Protein AF-D6PJ59-F1 (afdb_monomer)

Radius of gyration: 23.09 Å; Cα contacts (8 Å, |Δi|>4): 391; chains: 1; bounding box: 50×52×61 Å

Secondary structure (DSSP, 8-state):
---EEEEEEEEE-TTT--EEEEEEEEES--SGGGSHHHHHHHHHH--SEEEEEES--HHHHHHHHHHTT-TTSEEEEEETTT-HHHHHHTSHHHHHHHHHHHH-TTHHHH-THHHH-HHHHHHHHHHHHHHHHHHTTTTTTPPPPEE--S-S----TTHHHHTTSS----TTGGGSGGGS-HHHHH---SSHHHHHHHHHHHHS----HHHHHHHHHHHHHHHH-HHHHHHHHHHHHH---HHHHHHHHHTT---HHHHHHHHHHHHHHHHHHHHHTTSHHHHHHHHTT-SS-HHHHHHHHHHHHHHHB-HHHHTT---SS--SS--BPP-

Mean predicted aligned error: 9.11 Å

Organism: NCBI:txid743634

Solvent-accessible surface area (backbone atoms only — not comparable to full-atom values): 18713 Å² total; per-residue (Å²): 132,82,61,67,40,74,52,38,41,52,48,74,43,67,55,76,25,46,29,39,31,36,65,53,76,41,71,59,56,101,46,58,81,68,29,30,70,54,21,44,51,41,68,69,66,56,64,72,64,46,81,47,74,38,84,67,55,70,74,56,50,52,50,50,42,60,48,24,61,53,76,97,45,51,72,46,82,39,55,48,84,81,31,70,66,54,58,42,26,70,33,65,72,49,36,49,53,50,51,29,73,74,64,37,82,62,41,72,78,74,39,63,60,54,73,73,33,53,56,12,40,27,39,36,42,46,50,52,54,55,46,40,76,76,39,55,50,64,60,55,80,46,48,83,57,49,68,66,66,94,75,53,71,87,73,56,72,48,48,52,53,76,68,26,40,44,67,77,77,40,83,66,38,66,71,44,56,53,70,34,15,50,48,53,54,68,63,74,53,68,26,68,58,48,40,52,52,53,51,53,48,71,75,48,53,76,76,55,61,72,60,50,55,52,53,50,53,53,48,54,56,44,66,77,37,51,67,59,53,57,55,50,45,65,38,38,56,68,32,59,52,58,58,53,51,54,37,23,54,72,44,73,66,57,36,44,29,54,54,38,46,48,50,52,22,43,52,39,49,48,55,44,45,66,59,48,54,73,41,66,70,59,33,49,65,62,56,78,75,50,100,61,59,68,66,59,58,44,49,53,56,46,53,52,46,64,64,50,36,41,54,82,67,17,63,82,34,85,48,86,84,66,70,97,61,87,43,55,50,85,128

Sequence (331 aa):
MRETLVCGVSMVNILTGTSYLFEYCTPYAIIPSAFDELERMILTHSPSEIIFVSPFVQDDLNKISQYSGFGGRKIHYISSEDNEKVHKCSQQKYSTQIIESFYGTESGDVCQEFNMYPTATQSFCFLLDYVQEQNANIIRNVKIPTFHVHEGTLLANHTLRQLNIVDDHTNDGTRCGQLSSLSSFLNKCCTVMGKRRFFQQLVHPTTNKTWLEREYELTDVLLENEEYVQESRCFLEKIKDIERLSRQIVSRKIYPSSIYQLYQSLLETQELWKYLSKNETIRAYVEDNETYKLSEACQEVMSYIDKEIVLEKCRSQNSMTQFEDNIFNAM

Nearest PDB structures (foldseek):
  2wtu-assembly1_B  TM=7.875E-01  e=4.535E-08  Escherichia coli
  1fw6-assembly1_B  TM=7.662E-01  e=1.162E-05  Thermus aquaticus
  1nne-assembly1_A  TM=7.620E-01  e=1.966E-05  Thermus aquaticus
  1nne-assembly1_B  TM=7.713E-01  e=2.270E-05  Thermus aquaticus
  1ewr-assembly1_B  TM=6.208E-01  e=4.841E-04  Thermus aquaticus

pLDDT: mean 83.38, std 10.3, range [46.44, 94.62]

InterPro domains:
  IPR007696 DNA mismatch repair protein MutS, core [PF05192] (158-319)
  IPR036187 DNA mismatch repair protein MutS, core domain superfamily [SSF48334] (158-311)
  IPR036678 MutS, connector domain superfamily [SSF53150] (7-166)
  IPR045076 DNA mismatch repair MutS [PTHR11361] (95-307)

Structure (mmCIF, N/CA/C/O backbone):
data_AF-D6PJ59-F1
#
_entry.id   AF-D6PJ59-F1
#
loop_
_atom_site.group_PDB
_atom_site.id
_atom_site.type_symbol
_atom_site.label_atom_id
_atom_site.label_alt_id
_atom_site.label_comp_id
_atom_site.label_asym_id
_atom_site.label_entity_id
_atom_site.label_seq_id
_atom_site.pdbx_PDB_ins_code
_atom_site.Cartn_x
_atom_site.Cartn_y
_atom_site.Cartn_z
_atom_site.occupancy
_atom_site.B_iso_or_equiv
_atom_site.auth_seq_id
_atom_site.auth_comp_id
_atom_site.auth_asym_id
_atom_site.auth_atom_id
_atom_site.pdbx_PDB_model_num
ATOM 1 N N . MET A 1 1 ? 30.177 -10.689 -26.878 1.00 50.97 1 MET A N 1
ATOM 2 C CA . MET A 1 1 ? 29.348 -10.433 -25.681 1.00 50.97 1 MET A CA 1
ATOM 3 C C . MET A 1 1 ? 27.908 -10.620 -26.095 1.00 50.97 1 MET A C 1
ATOM 5 O O . MET A 1 1 ? 27.561 -10.133 -27.160 1.00 50.97 1 MET A O 1
ATOM 9 N N . ARG A 1 2 ? 27.112 -11.389 -25.346 1.00 63.16 2 ARG A N 1
ATOM 10 C CA . ARG A 1 2 ? 25.661 -11.398 -25.569 1.00 63.16 2 ARG A CA 1
ATOM 11 C C . ARG A 1 2 ? 25.132 -10.065 -25.056 1.00 63.16 2 ARG A C 1
ATOM 13 O O . ARG A 1 2 ? 25.523 -9.665 -23.963 1.00 63.16 2 ARG A O 1
ATOM 20 N N . GLU A 1 3 ? 24.326 -9.385 -25.855 1.00 84.69 3 GLU A N 1
ATOM 21 C CA . GLU A 1 3 ? 23.623 -8.185 -25.409 1.00 84.69 3 GLU A CA 1
ATOM 22 C C . GLU A 1 3 ? 22.725 -8.547 -24.218 1.00 84.69 3 GLU A C 1
ATOM 24 O O . GLU A 1 3 ? 22.192 -9.659 -24.136 1.00 84.69 3 GLU A O 1
ATOM 29 N N . THR A 1 4 ? 22.611 -7.633 -23.261 1.00 88.88 4 THR A N 1
ATOM 30 C CA . THR A 1 4 ? 21.859 -7.814 -22.014 1.00 88.88 4 THR A CA 1
ATOM 31 C C . THR A 1 4 ? 20.759 -6.772 -21.935 1.00 88.88 4 THR A C 1
ATOM 33 O O . THR A 1 4 ? 21.007 -5.596 -22.196 1.00 88.88 4 THR A O 1
ATOM 36 N N . LEU A 1 5 ? 19.563 -7.200 -21.546 1.00 89.75 5 LEU A N 1
ATOM 37 C CA . LEU A 1 5 ? 18.457 -6.328 -21.189 1.00 89.75 5 LEU A CA 1
ATOM 38 C C . LEU A 1 5 ? 18.509 -6.069 -19.681 1.00 89.75 5 LEU A C 1
ATOM 40 O O . LEU A 1 5 ? 18.476 -7.012 -18.893 1.00 89.75 5 LEU A O 1
ATOM 44 N N . VAL A 1 6 ? 18.565 -4.799 -19.288 1.00 91.31 6 VAL A N 1
ATOM 45 C CA . VAL A 1 6 ? 18.425 -4.378 -17.889 1.00 91.31 6 VAL A CA 1
ATOM 46 C C . VAL A 1 6 ? 17.112 -3.625 -17.757 1.00 91.31 6 VAL A C 1
ATOM 48 O O . VAL A 1 6 ? 16.845 -2.703 -18.528 1.00 91.31 6 VAL A O 1
ATOM 51 N N . CYS A 1 7 ? 16.281 -4.025 -16.801 1.00 91.19 7 CYS A N 1
ATOM 52 C CA . CYS A 1 7 ? 15.005 -3.381 -16.531 1.00 91.19 7 CYS A CA 1
ATOM 53 C C . CYS A 1 7 ? 14.980 -2.900 -15.079 1.00 91.19 7 CYS A C 1
ATOM 55 O O . CYS A 1 7 ? 15.031 -3.700 -14.145 1.00 91.19 7 CYS A O 1
ATOM 57 N N . GLY A 1 8 ? 14.913 -1.578 -14.913 1.00 92.38 8 GLY A N 1
ATOM 58 C CA . GLY A 1 8 ? 14.726 -0.917 -13.629 1.00 92.38 8 GLY A CA 1
ATOM 59 C C . GLY A 1 8 ? 13.278 -0.479 -13.460 1.00 92.38 8 GLY A C 1
ATOM 60 O O . GLY A 1 8 ? 12.721 0.203 -14.322 1.00 92.38 8 GLY A O 1
ATOM 61 N N . VAL A 1 9 ? 12.675 -0.861 -12.343 1.00 92.56 9 VAL A N 1
ATOM 62 C CA . VAL A 1 9 ? 11.280 -0.581 -12.013 1.00 92.56 9 VAL A CA 1
ATOM 63 C C . VAL A 1 9 ? 11.231 0.185 -10.703 1.00 92.56 9 VAL A C 1
ATOM 65 O O . VAL A 1 9 ? 11.875 -0.182 -9.719 1.00 92.56 9 VAL A O 1
ATOM 68 N N . SER A 1 10 ? 10.422 1.238 -10.684 1.00 93.12 10 SER A N 1
ATOM 69 C CA . SER A 1 10 ? 10.101 1.981 -9.477 1.00 93.12 10 SER A CA 1
ATOM 70 C C . SER A 1 10 ? 8.592 2.153 -9.344 1.00 93.12 10 SER A C 1
ATOM 72 O O . SER A 1 10 ? 7.871 2.297 -10.333 1.00 93.12 10 SER A O 1
ATOM 74 N N . MET A 1 11 ? 8.095 2.095 -8.111 1.00 91.00 11 MET A N 1
ATOM 75 C CA . MET A 1 11 ? 6.674 2.242 -7.810 1.00 91.00 11 MET A CA 1
ATOM 76 C C . MET A 1 11 ? 6.493 3.147 -6.603 1.00 91.00 11 MET A C 1
ATOM 78 O O . MET A 1 11 ? 7.223 3.034 -5.622 1.00 91.00 11 MET A O 1
ATOM 82 N N . VAL A 1 12 ? 5.489 4.020 -6.652 1.00 89.88 12 VAL A N 1
ATOM 83 C CA . VAL A 1 12 ? 5.111 4.885 -5.531 1.00 89.88 12 VAL A CA 1
ATOM 84 C C . VAL A 1 12 ? 3.628 4.708 -5.263 1.00 89.88 12 VAL A C 1
ATOM 86 O O . VAL A 1 12 ? 2.786 4.974 -6.120 1.00 89.88 12 VAL A O 1
ATOM 89 N N . ASN A 1 13 ? 3.297 4.289 -4.047 1.00 86.44 13 ASN A N 1
ATOM 90 C CA . ASN A 1 13 ? 1.931 4.311 -3.570 1.00 86.44 13 ASN A CA 1
ATOM 91 C C . ASN A 1 13 ? 1.641 5.681 -2.952 1.00 86.44 13 ASN A C 1
ATOM 93 O O . ASN A 1 13 ? 2.070 6.011 -1.848 1.00 86.44 13 ASN A O 1
ATOM 97 N N . ILE A 1 14 ? 0.871 6.482 -3.682 1.00 82.19 14 ILE A N 1
ATOM 98 C CA . ILE A 1 14 ? 0.515 7.850 -3.296 1.00 82.19 14 ILE A CA 1
ATOM 99 C C . ILE A 1 14 ? -0.308 7.895 -2.000 1.00 82.19 14 ILE A C 1
ATOM 101 O O . ILE A 1 14 ? -0.237 8.890 -1.279 1.00 82.19 14 ILE A O 1
ATOM 105 N N . LEU A 1 15 ? -1.085 6.849 -1.694 1.00 75.00 15 LEU A N 1
ATOM 106 C CA . LEU A 1 15 ? -1.941 6.803 -0.504 1.00 75.00 15 LEU A CA 1
ATOM 107 C C . LEU A 1 15 ? -1.131 6.553 0.766 1.00 75.00 15 LEU A C 1
ATOM 109 O O . LEU A 1 15 ? -1.394 7.179 1.784 1.00 75.00 15 LEU A O 1
ATOM 113 N N . THR A 1 16 ? -0.152 5.659 0.699 1.00 76.00 16 THR A N 1
ATOM 114 C CA . THR A 1 16 ? 0.650 5.222 1.854 1.00 76.00 16 THR A CA 1
ATOM 115 C C . THR A 1 16 ? 1.964 5.994 1.977 1.00 76.00 16 THR A C 1
ATOM 117 O O . THR A 1 16 ? 2.601 6.009 3.030 1.00 76.00 16 THR A O 1
ATOM 120 N N . GLY A 1 17 ? 2.395 6.633 0.885 1.00 78.19 17 GLY A N 1
ATOM 121 C CA . GLY A 1 17 ? 3.724 7.220 0.746 1.00 78.19 17 GLY A CA 1
ATOM 122 C C . GLY A 1 17 ? 4.841 6.177 0.652 1.00 78.19 17 GLY A C 1
ATOM 123 O O . GLY A 1 17 ? 6.006 6.553 0.729 1.00 78.19 17 GLY A O 1
ATOM 124 N N . THR A 1 18 ? 4.522 4.885 0.523 1.00 84.19 18 THR A N 1
ATOM 125 C CA . THR A 1 18 ? 5.527 3.825 0.364 1.00 84.19 18 THR A CA 1
ATOM 126 C C . THR A 1 18 ? 6.009 3.766 -1.077 1.00 84.19 18 THR A C 1
ATOM 128 O O . THR A 1 18 ? 5.230 3.962 -2.013 1.00 84.19 18 THR A O 1
ATOM 131 N N . SER A 1 19 ? 7.282 3.451 -1.257 1.00 88.75 19 SER A N 1
ATOM 132 C CA . SER A 1 19 ? 7.906 3.294 -2.564 1.00 88.75 19 SER A CA 1
ATOM 133 C C . SER A 1 19 ? 8.715 2.003 -2.619 1.00 88.75 19 SER A C 1
ATOM 135 O O . SER A 1 19 ? 9.175 1.498 -1.595 1.00 88.75 19 SER A O 1
ATOM 137 N N . TYR A 1 20 ? 8.845 1.459 -3.823 1.00 87.75 20 TYR A N 1
ATOM 138 C CA . TYR A 1 20 ? 9.512 0.189 -4.082 1.00 87.75 20 TYR A CA 1
ATOM 139 C C . TYR A 1 20 ? 10.428 0.334 -5.287 1.00 87.75 20 TYR A C 1
ATOM 141 O O . TYR A 1 20 ? 10.015 0.917 -6.295 1.00 87.75 20 TYR A O 1
ATOM 149 N N . LEU A 1 21 ? 11.646 -0.195 -5.180 1.00 89.06 21 LEU A N 1
ATOM 150 C CA . LEU A 1 21 ? 12.603 -0.282 -6.281 1.00 89.06 21 LEU A CA 1
ATOM 151 C C . LEU A 1 21 ? 12.978 -1.734 -6.538 1.00 89.06 21 LEU A C 1
ATOM 153 O O . LEU A 1 21 ? 13.107 -2.538 -5.613 1.00 89.06 21 LEU A O 1
ATOM 157 N N . PHE A 1 22 ? 13.168 -2.049 -7.812 1.00 87.06 22 PHE A N 1
ATOM 158 C CA . PHE A 1 22 ? 13.581 -3.364 -8.262 1.00 87.06 22 PHE A CA 1
ATOM 159 C C . PHE A 1 22 ? 14.347 -3.258 -9.581 1.00 87.06 22 PHE A C 1
ATOM 161 O O . PHE A 1 22 ? 13.966 -2.489 -10.462 1.00 87.06 22 PHE A O 1
ATOM 168 N N . GLU A 1 23 ? 15.406 -4.048 -9.730 1.00 89.25 23 GLU A N 1
ATOM 169 C CA . GLU A 1 23 ? 16.186 -4.142 -10.960 1.00 89.25 23 GLU A CA 1
ATOM 170 C C . GLU A 1 23 ? 16.485 -5.603 -11.265 1.00 89.25 23 GLU A C 1
ATOM 172 O O . GLU A 1 23 ? 16.856 -6.369 -10.376 1.00 89.25 23 GLU A O 1
ATOM 177 N N . TYR A 1 24 ? 16.352 -5.980 -12.532 1.00 88.31 24 TYR A N 1
ATOM 178 C CA . TYR A 1 24 ? 16.732 -7.306 -12.993 1.00 88.31 24 TYR A CA 1
ATOM 179 C C . TYR A 1 24 ? 17.409 -7.242 -14.359 1.00 88.31 24 TYR A C 1
ATOM 181 O O . TYR A 1 24 ? 17.198 -6.321 -15.154 1.00 88.31 24 TYR A O 1
ATOM 189 N N . CYS A 1 25 ? 18.245 -8.246 -14.617 1.00 87.31 25 CYS A N 1
ATOM 190 C CA . CYS A 1 25 ? 19.031 -8.369 -15.835 1.00 87.31 25 CYS A CA 1
ATOM 191 C C . CYS A 1 25 ? 18.768 -9.724 -16.490 1.00 87.31 25 CYS A C 1
ATOM 193 O O . CYS A 1 25 ? 18.818 -10.766 -15.834 1.00 87.31 25 CYS A O 1
ATOM 195 N N . THR A 1 26 ? 18.507 -9.713 -17.793 1.00 87.00 26 THR A N 1
ATOM 196 C CA . THR A 1 26 ? 18.284 -10.912 -18.605 1.00 87.00 26 THR A CA 1
ATOM 197 C C . THR A 1 26 ? 19.072 -10.826 -19.915 1.00 87.00 26 THR A C 1
ATOM 199 O O . THR A 1 26 ? 19.462 -9.738 -20.350 1.00 87.00 26 THR A O 1
ATOM 202 N N . PRO A 1 27 ? 19.367 -11.957 -20.581 1.00 88.00 27 PRO A N 1
ATOM 203 C CA . PRO A 1 27 ? 19.880 -11.921 -21.946 1.00 88.00 27 PRO A CA 1
ATOM 204 C C . PRO A 1 27 ? 18.911 -11.158 -22.852 1.00 88.00 27 PRO A C 1
ATOM 206 O O . PRO A 1 27 ? 17.703 -11.361 -22.760 1.00 88.00 27 PRO A O 1
ATOM 209 N N . TYR A 1 28 ? 19.433 -10.310 -23.738 1.00 88.44 28 TYR A N 1
ATOM 210 C CA . TYR A 1 28 ? 18.601 -9.519 -24.636 1.00 88.44 28 TYR A CA 1
ATOM 211 C C . TYR A 1 28 ? 17.789 -10.426 -25.568 1.00 88.44 28 TYR A C 1
ATOM 213 O O . TYR A 1 28 ? 18.320 -11.039 -26.497 1.00 88.44 28 TYR A O 1
ATOM 221 N N . ALA A 1 29 ? 16.493 -10.532 -25.281 1.00 88.19 29 ALA A N 1
ATOM 222 C CA . ALA A 1 29 ? 15.512 -11.228 -26.094 1.00 88.19 29 ALA A CA 1
ATOM 223 C C . ALA A 1 29 ? 14.113 -10.705 -25.751 1.00 88.19 29 ALA A C 1
ATOM 225 O O . ALA A 1 29 ? 13.707 -10.709 -24.591 1.00 88.19 29 ALA A O 1
ATOM 226 N N . ILE A 1 30 ? 13.347 -10.298 -26.765 1.00 87.44 30 ILE A N 1
ATOM 227 C CA . ILE A 1 30 ? 11.958 -9.850 -26.585 1.00 87.44 30 ILE A CA 1
ATOM 228 C C . ILE A 1 30 ? 11.040 -11.073 -26.627 1.00 87.44 30 ILE A C 1
ATOM 230 O O . ILE A 1 30 ? 10.327 -11.334 -27.597 1.00 87.44 30 ILE A O 1
ATOM 234 N N . ILE A 1 31 ? 11.125 -11.866 -25.566 1.00 88.25 31 ILE A N 1
ATOM 235 C CA . ILE A 1 31 ? 10.337 -13.078 -25.341 1.00 88.25 31 ILE A CA 1
ATOM 236 C C . ILE A 1 31 ? 9.590 -12.953 -24.011 1.00 88.25 31 ILE A C 1
ATOM 238 O O . ILE A 1 31 ? 10.076 -12.241 -23.132 1.00 88.25 31 ILE A O 1
ATOM 242 N N . PRO A 1 32 ? 8.453 -13.650 -23.828 1.00 85.06 32 PRO A N 1
ATOM 243 C CA . PRO A 1 32 ? 7.660 -13.556 -22.602 1.00 85.06 32 PRO A CA 1
ATOM 244 C C . PRO A 1 32 ? 8.496 -13.714 -21.329 1.00 85.06 32 PRO A C 1
ATOM 246 O O . PRO A 1 32 ? 8.439 -12.853 -20.458 1.00 85.06 32 PRO A O 1
ATOM 249 N N . SER A 1 33 ? 9.385 -14.715 -21.301 1.00 83.62 33 SER A N 1
ATOM 250 C CA . SER A 1 33 ? 10.188 -15.030 -20.116 1.00 83.62 33 SER A CA 1
ATOM 251 C C . SER A 1 33 ? 11.159 -13.927 -19.681 1.00 83.62 33 SER A C 1
ATOM 253 O O . SER A 1 33 ? 11.652 -13.925 -18.560 1.00 83.62 33 SER A O 1
ATOM 255 N N . ALA A 1 34 ? 11.491 -12.994 -20.578 1.00 85.81 34 ALA A N 1
ATOM 256 C CA . ALA A 1 34 ? 12.353 -11.866 -20.247 1.00 85.81 34 ALA A CA 1
ATOM 257 C C . ALA A 1 34 ? 11.617 -10.774 -19.455 1.00 85.81 34 ALA A C 1
ATOM 259 O O . ALA A 1 34 ? 12.279 -9.902 -18.908 1.00 85.81 34 ALA A O 1
ATOM 260 N N . PHE A 1 35 ? 10.281 -10.815 -19.386 1.00 88.44 35 PHE A N 1
ATOM 261 C CA . PHE A 1 35 ? 9.441 -9.806 -18.730 1.00 88.44 35 PHE A CA 1
ATOM 262 C C . PHE A 1 35 ? 8.591 -10.374 -17.586 1.00 88.44 35 PHE A C 1
ATOM 264 O O . PHE A 1 35 ? 7.705 -9.686 -17.079 1.00 88.44 35 PHE A O 1
ATOM 271 N N . ASP A 1 36 ? 8.890 -11.597 -17.153 1.00 80.94 36 ASP A N 1
ATOM 272 C CA . ASP A 1 36 ? 8.188 -12.310 -16.082 1.00 80.94 36 ASP A CA 1
ATOM 273 C C . ASP A 1 36 ? 8.179 -11.529 -14.766 1.00 80.94 36 ASP A C 1
ATOM 275 O O . ASP A 1 36 ? 7.146 -11.375 -14.114 1.00 80.94 36 ASP A O 1
ATOM 279 N N . GLU A 1 37 ? 9.331 -10.965 -14.399 1.00 80.75 37 GLU A N 1
ATOM 280 C CA . GLU A 1 37 ? 9.447 -10.146 -13.195 1.00 80.75 37 GLU A CA 1
ATOM 281 C C . GLU A 1 37 ? 8.612 -8.867 -13.295 1.00 80.75 37 GLU A C 1
ATOM 283 O O . GLU A 1 37 ? 8.018 -8.428 -12.310 1.00 80.75 37 GLU A O 1
ATOM 288 N N . LEU A 1 38 ? 8.508 -8.284 -14.491 1.00 87.00 38 LEU A N 1
ATOM 289 C CA . LEU A 1 38 ? 7.688 -7.099 -14.710 1.00 87.00 38 LEU A CA 1
ATOM 290 C C . LEU A 1 38 ? 6.190 -7.434 -14.612 1.00 87.00 38 LEU A C 1
ATOM 292 O O . LEU A 1 38 ? 5.456 -6.703 -13.945 1.00 87.00 38 LEU A O 1
ATOM 296 N N . GLU A 1 39 ? 5.747 -8.559 -15.190 1.00 85.06 39 GLU A N 1
ATOM 297 C CA . GLU A 1 39 ? 4.370 -9.053 -15.022 1.00 85.06 39 GLU A CA 1
ATOM 298 C C . GLU A 1 39 ? 4.046 -9.293 -13.541 1.00 85.06 39 GLU A C 1
ATOM 300 O O . GLU A 1 39 ? 3.030 -8.799 -13.042 1.00 85.06 39 GLU A O 1
ATOM 305 N N . ARG A 1 40 ? 4.940 -9.975 -12.810 1.00 79.88 40 ARG A N 1
ATOM 306 C CA . ARG A 1 40 ? 4.797 -10.230 -11.370 1.00 79.88 40 ARG A CA 1
ATOM 307 C C . ARG A 1 40 ? 4.564 -8.931 -10.602 1.00 79.88 40 ARG A C 1
ATOM 309 O O . ARG A 1 40 ? 3.595 -8.834 -9.853 1.00 79.88 40 ARG A O 1
ATOM 316 N N . MET A 1 41 ? 5.390 -7.910 -10.827 1.00 82.38 41 MET A N 1
ATOM 317 C CA . MET A 1 41 ? 5.259 -6.619 -10.141 1.00 82.38 41 MET A CA 1
ATOM 318 C C . MET A 1 41 ? 3.926 -5.924 -10.440 1.00 82.38 41 MET A C 1
ATOM 320 O O . MET A 1 41 ? 3.310 -5.336 -9.548 1.00 82.38 41 MET A O 1
ATOM 324 N N . ILE A 1 42 ? 3.438 -6.017 -11.674 1.00 86.12 42 ILE A N 1
ATOM 325 C CA . ILE A 1 42 ? 2.175 -5.391 -12.075 1.00 86.12 42 ILE A CA 1
ATOM 326 C C . ILE A 1 42 ? 0.966 -6.104 -11.495 1.00 86.12 42 ILE A C 1
ATOM 328 O O . ILE A 1 42 ? 0.013 -5.434 -11.096 1.00 86.12 42 ILE A O 1
ATOM 332 N N . LEU A 1 43 ? 0.996 -7.431 -11.407 1.00 80.56 43 LEU A N 1
ATOM 333 C CA . LEU A 1 43 ? -0.047 -8.198 -10.728 1.00 80.56 43 LEU A CA 1
ATOM 334 C C . LEU A 1 43 ? -0.066 -7.882 -9.234 1.00 80.56 43 LEU A C 1
ATOM 336 O O . LEU A 1 43 ? -1.110 -7.551 -8.672 1.00 80.56 43 LEU A O 1
ATOM 340 N N . THR A 1 44 ? 1.111 -7.904 -8.621 1.00 78.94 44 THR A N 1
ATOM 341 C CA . THR A 1 44 ? 1.308 -7.682 -7.196 1.00 78.94 44 THR A CA 1
ATOM 342 C C . THR A 1 44 ? 0.875 -6.291 -6.738 1.00 78.94 44 THR A C 1
ATOM 344 O O . THR A 1 44 ? 0.156 -6.157 -5.750 1.00 78.94 44 THR A O 1
ATOM 347 N N . HIS A 1 45 ? 1.320 -5.240 -7.424 1.00 81.25 45 HIS A N 1
ATOM 348 C CA . HIS A 1 45 ? 1.076 -3.865 -6.984 1.00 81.25 45 HIS A CA 1
ATOM 349 C C . HIS A 1 45 ? -0.104 -3.204 -7.696 1.00 81.25 45 HIS A C 1
ATOM 351 O O . HIS A 1 45 ? -0.581 -2.174 -7.225 1.00 81.25 45 HIS A O 1
ATOM 357 N N . SER A 1 46 ? -0.577 -3.779 -8.808 1.00 81.06 46 SER A N 1
ATOM 358 C CA . SER A 1 46 ? -1.723 -3.297 -9.587 1.00 81.06 46 SER A CA 1
ATOM 359 C C . SER A 1 46 ? -1.713 -1.773 -9.805 1.00 81.06 46 SER A C 1
ATOM 361 O O . SER A 1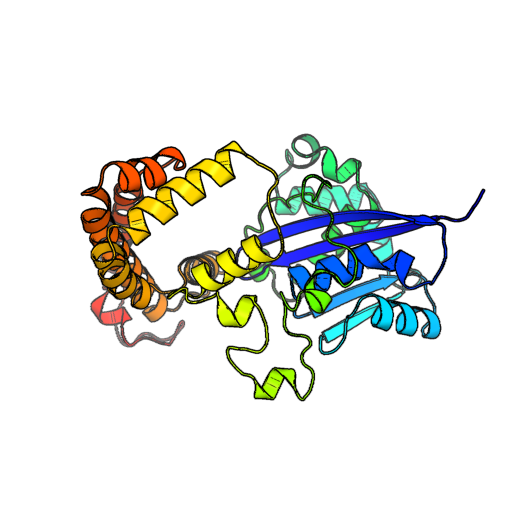 46 ? -2.640 -1.081 -9.378 1.00 81.06 46 SER A O 1
ATOM 363 N N . PRO A 1 47 ? -0.668 -1.224 -10.460 1.00 89.06 47 PRO A N 1
ATOM 364 C CA . PRO A 1 47 ? -0.530 0.218 -10.638 1.00 89.06 47 PRO A CA 1
ATOM 365 C C . PRO A 1 47 ? -1.687 0.794 -11.462 1.00 89.06 47 PRO A C 1
ATOM 367 O O . PRO A 1 47 ? -2.160 0.163 -12.407 1.00 89.06 47 PRO A O 1
ATOM 370 N N . SER A 1 48 ? -2.127 2.008 -11.127 1.00 88.44 48 SER A N 1
ATOM 371 C CA . SER A 1 48 ? -3.179 2.721 -11.870 1.00 88.44 48 SER A CA 1
ATOM 372 C C . SER A 1 48 ? -2.654 3.445 -13.113 1.00 88.44 48 SER A C 1
ATOM 374 O O . SER A 1 48 ? -3.389 3.642 -14.080 1.00 88.44 48 SER A O 1
ATOM 376 N N . GLU A 1 49 ? -1.387 3.853 -13.079 1.00 91.50 49 GLU A N 1
ATOM 377 C CA . GLU A 1 49 ? -0.703 4.593 -14.136 1.00 91.50 49 GLU A CA 1
ATOM 378 C C . GLU A 1 49 ? 0.727 4.064 -14.269 1.00 91.50 49 GLU A C 1
ATOM 380 O O . GLU A 1 49 ? 1.388 3.799 -13.264 1.00 91.50 49 GLU A O 1
ATOM 385 N N . ILE A 1 50 ? 1.180 3.872 -15.507 1.00 93.44 50 ILE A N 1
ATOM 386 C CA . ILE A 1 50 ? 2.499 3.334 -15.841 1.00 93.44 50 ILE A CA 1
ATOM 387 C C . ILE A 1 50 ? 3.213 4.338 -16.740 1.00 93.44 50 ILE A C 1
ATOM 389 O O . ILE A 1 50 ? 2.669 4.777 -17.752 1.00 93.44 50 ILE A O 1
ATOM 393 N N . ILE A 1 51 ? 4.453 4.666 -16.392 1.00 93.81 51 ILE A N 1
ATOM 394 C CA . ILE A 1 51 ? 5.362 5.424 -17.249 1.00 93.81 51 ILE A CA 1
ATOM 395 C C . ILE A 1 51 ? 6.399 4.434 -17.758 1.00 93.81 51 ILE A C 1
ATOM 397 O O . ILE A 1 51 ? 7.146 3.859 -16.970 1.00 93.81 51 ILE A O 1
ATOM 401 N N . PHE A 1 52 ? 6.414 4.204 -19.066 1.00 93.81 52 PHE A N 1
ATOM 402 C CA . PHE A 1 52 ? 7.298 3.231 -19.689 1.00 93.81 52 PHE A CA 1
ATOM 403 C C . PHE A 1 52 ? 8.334 3.952 -20.549 1.00 93.81 52 PHE A C 1
ATOM 405 O O . PHE A 1 52 ? 8.023 4.444 -21.635 1.00 93.81 52 PHE A O 1
ATOM 412 N N . VAL A 1 53 ? 9.562 4.028 -20.035 1.00 93.62 53 VAL A N 1
ATOM 413 C CA . VAL A 1 53 ? 10.704 4.644 -20.716 1.00 93.62 53 VAL A CA 1
ATOM 414 C C . VAL A 1 53 ? 11.513 3.551 -21.401 1.00 93.62 53 VAL A C 1
ATOM 416 O O . VAL A 1 53 ? 11.945 2.610 -20.738 1.00 93.62 53 VAL A O 1
ATOM 419 N N . SER A 1 54 ? 11.735 3.655 -22.712 1.00 92.44 54 SER A N 1
ATOM 420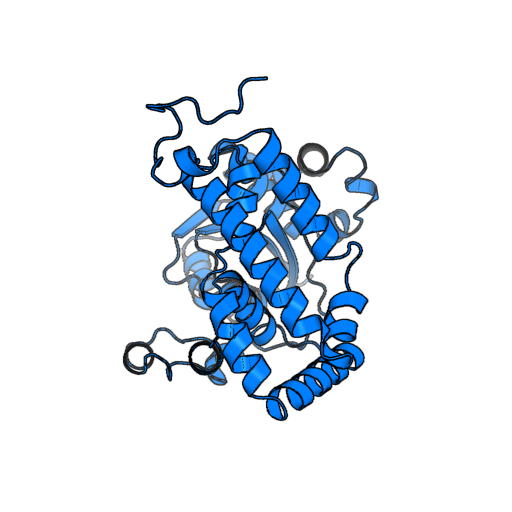 C CA . SER A 1 54 ? 12.561 2.671 -23.421 1.00 92.44 54 SER A CA 1
ATOM 421 C C . SER A 1 54 ? 13.141 3.199 -24.737 1.00 92.44 54 SER A C 1
ATOM 423 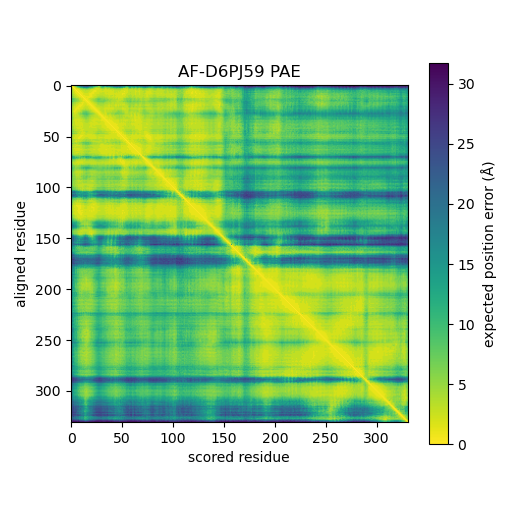O O . SER A 1 54 ? 12.569 4.131 -25.307 1.00 92.44 54 SER A O 1
ATOM 425 N N . PRO A 1 55 ? 14.206 2.562 -25.259 1.00 90.25 55 PRO A N 1
ATOM 426 C CA . PRO A 1 55 ? 14.719 2.816 -26.607 1.00 90.25 55 PRO A CA 1
ATOM 427 C C . PRO A 1 55 ? 13.972 2.024 -27.697 1.00 90.25 55 PRO A C 1
ATOM 429 O O . PRO A 1 55 ? 14.356 2.067 -28.862 1.00 90.25 55 PRO A O 1
ATOM 432 N N . PHE A 1 56 ? 12.956 1.228 -27.344 1.00 91.31 56 PHE A N 1
ATOM 433 C CA . PHE A 1 56 ? 12.336 0.289 -28.278 1.00 91.31 56 PHE A CA 1
ATOM 434 C C . PHE A 1 56 ? 11.345 0.955 -29.231 1.00 91.31 56 PHE A C 1
ATOM 436 O O . PHE A 1 56 ? 10.635 1.898 -28.882 1.00 91.31 56 PHE A O 1
ATOM 443 N N . VAL A 1 57 ? 11.250 0.387 -30.434 1.00 91.00 57 VAL A N 1
ATOM 444 C CA . VAL A 1 57 ? 10.241 0.758 -31.430 1.00 91.00 57 VAL A CA 1
ATOM 445 C C . VAL A 1 57 ? 8.848 0.268 -31.026 1.00 91.00 57 VAL A C 1
ATOM 447 O O . VAL A 1 57 ? 8.694 -0.659 -30.228 1.00 91.00 57 VAL A O 1
ATOM 450 N N . GLN A 1 58 ? 7.812 0.862 -31.621 1.00 88.62 58 GLN A N 1
ATOM 451 C CA . GLN A 1 58 ? 6.416 0.633 -31.237 1.00 88.62 58 GLN A CA 1
ATOM 452 C C . GLN A 1 58 ? 5.984 -0.844 -31.264 1.00 88.62 58 GLN A C 1
ATOM 454 O O . GLN A 1 58 ? 5.242 -1.280 -30.385 1.00 88.62 58 GLN A O 1
ATOM 459 N N . ASP A 1 59 ? 6.449 -1.630 -32.236 1.00 90.75 59 ASP A N 1
ATOM 460 C CA . ASP A 1 59 ? 6.082 -3.048 -32.341 1.00 90.75 59 ASP A CA 1
ATOM 461 C C . ASP A 1 59 ? 6.603 -3.874 -31.164 1.00 90.75 59 ASP A C 1
ATOM 463 O O . ASP A 1 59 ? 5.920 -4.770 -30.663 1.00 90.75 59 ASP A O 1
ATOM 467 N N . ASP A 1 60 ? 7.801 -3.551 -30.692 1.00 92.19 60 ASP A N 1
ATOM 468 C CA . ASP A 1 60 ? 8.408 -4.207 -29.545 1.00 92.19 60 ASP A CA 1
ATOM 469 C C . ASP A 1 60 ? 7.780 -3.719 -28.238 1.00 92.19 60 ASP A C 1
ATOM 471 O O . ASP A 1 60 ? 7.468 -4.538 -27.376 1.00 92.19 60 ASP A O 1
ATOM 475 N N . LEU A 1 61 ? 7.453 -2.427 -28.133 1.00 90.75 61 LEU A N 1
ATOM 476 C CA . LEU A 1 61 ? 6.649 -1.891 -27.029 1.00 90.75 61 LEU A CA 1
ATOM 477 C C . LEU A 1 61 ? 5.308 -2.618 -26.876 1.00 90.75 61 LEU A C 1
ATOM 479 O O . LEU A 1 61 ? 4.899 -2.929 -25.756 1.00 90.75 61 LEU A O 1
ATOM 483 N N . ASN A 1 62 ? 4.634 -2.921 -27.988 1.00 89.62 62 ASN A N 1
ATOM 484 C CA . ASN A 1 62 ? 3.365 -3.645 -27.979 1.00 89.62 62 ASN A CA 1
ATOM 485 C C . ASN A 1 62 ? 3.534 -5.076 -27.437 1.00 89.62 62 ASN A C 1
ATOM 487 O O . ASN A 1 62 ? 2.737 -5.509 -26.603 1.00 89.62 62 ASN A O 1
ATOM 491 N N . LYS A 1 63 ? 4.592 -5.789 -27.853 1.00 91.25 63 LYS A N 1
ATOM 492 C CA . LYS A 1 63 ? 4.918 -7.127 -27.324 1.00 91.25 63 LYS A CA 1
ATOM 493 C C . LYS A 1 63 ? 5.227 -7.079 -25.831 1.00 91.25 63 LYS A C 1
ATOM 495 O O . LYS A 1 63 ? 4.673 -7.869 -25.078 1.00 91.25 63 LYS A O 1
ATOM 500 N N . ILE A 1 64 ? 6.069 -6.139 -25.398 1.00 91.62 64 ILE A N 1
ATOM 501 C CA . ILE A 1 64 ? 6.439 -5.982 -23.984 1.00 91.62 64 ILE A CA 1
ATOM 502 C C . ILE A 1 64 ? 5.196 -5.686 -23.146 1.00 91.62 64 ILE A C 1
ATOM 504 O O . ILE A 1 64 ? 4.960 -6.345 -22.141 1.00 91.62 64 ILE A O 1
ATOM 508 N N . SER A 1 65 ? 4.350 -4.763 -23.605 1.00 89.62 65 SER A N 1
ATOM 509 C CA . SER A 1 65 ? 3.082 -4.423 -22.951 1.00 89.62 65 SER A CA 1
ATOM 510 C C . SER A 1 65 ? 2.170 -5.640 -22.772 1.00 89.62 65 SER A C 1
ATOM 512 O O . SER A 1 65 ? 1.561 -5.820 -21.712 1.00 89.62 65 SER A O 1
ATOM 514 N N . GLN A 1 66 ? 2.116 -6.507 -23.788 1.00 87.94 66 GLN A N 1
ATOM 515 C CA . GLN A 1 66 ? 1.378 -7.763 -23.735 1.00 87.94 66 GLN A CA 1
ATOM 516 C C . GLN A 1 66 ? 2.002 -8.753 -22.741 1.00 87.94 66 GLN A C 1
ATOM 518 O O . GLN A 1 66 ? 1.279 -9.297 -21.910 1.00 87.94 66 GLN A O 1
ATOM 523 N N . TYR A 1 67 ? 3.317 -8.975 -22.803 1.00 88.50 67 TYR A N 1
ATOM 524 C CA . TYR A 1 67 ? 4.021 -9.932 -21.941 1.00 88.50 67 TYR A CA 1
ATOM 525 C C . TYR A 1 67 ? 4.009 -9.517 -20.470 1.00 88.50 67 TYR A C 1
ATOM 527 O O . TYR A 1 67 ? 3.871 -10.355 -19.594 1.00 88.50 67 TYR A O 1
ATOM 535 N N . SER A 1 68 ? 4.101 -8.219 -20.195 1.00 87.25 68 SER A N 1
ATOM 536 C CA . SER A 1 68 ? 4.088 -7.673 -18.840 1.00 87.25 68 SER A CA 1
ATOM 537 C C . SER A 1 68 ? 2.686 -7.473 -18.260 1.00 87.25 68 SER A C 1
ATOM 539 O O . SER A 1 68 ? 2.549 -7.021 -17.126 1.00 87.25 68 SER A O 1
ATOM 541 N N . GLY A 1 69 ? 1.624 -7.749 -19.022 1.00 83.69 69 GLY A N 1
ATOM 542 C CA . GLY A 1 69 ? 0.255 -7.650 -18.519 1.00 83.69 69 GLY A CA 1
ATOM 543 C C . GLY A 1 69 ? -0.197 -6.222 -18.187 1.00 83.69 69 GLY A C 1
ATOM 544 O O . GLY A 1 69 ? -0.976 -6.026 -17.250 1.00 83.69 69 GLY A O 1
ATOM 545 N N . PHE A 1 70 ? 0.237 -5.213 -18.956 1.00 83.44 70 PHE A N 1
ATOM 546 C CA . PHE A 1 70 ? -0.124 -3.802 -18.719 1.00 83.44 70 PHE A CA 1
ATOM 547 C C . PHE A 1 70 ? -1.624 -3.501 -18.914 1.00 83.44 70 PHE A C 1
ATOM 549 O O . PHE A 1 70 ? -2.085 -2.419 -18.548 1.00 83.44 70 PHE A O 1
ATOM 556 N N . GLY A 1 71 ? -2.388 -4.440 -19.482 1.00 74.81 71 GLY A N 1
ATOM 557 C CA . GLY A 1 71 ? -3.772 -4.262 -19.927 1.00 74.81 71 GLY A CA 1
ATOM 558 C C . GLY A 1 71 ? -4.685 -3.514 -18.945 1.00 74.81 71 GLY A C 1
ATOM 559 O O . GLY A 1 71 ? -4.644 -3.735 -17.735 1.00 74.81 71 GLY A O 1
ATOM 560 N N . GLY A 1 72 ? -5.513 -2.615 -19.493 1.00 71.44 72 GLY A N 1
ATOM 561 C CA . GLY A 1 72 ? -6.536 -1.860 -18.756 1.00 71.44 72 GLY A CA 1
ATOM 562 C C . GLY A 1 72 ? -6.035 -0.650 -17.957 1.00 71.44 72 GLY A C 1
ATOM 563 O O . GLY A 1 72 ? -6.842 0.014 -17.310 1.00 71.44 72 GLY A O 1
ATOM 564 N N . ARG A 1 73 ? -4.733 -0.345 -17.995 1.00 83.62 73 ARG A N 1
ATOM 565 C CA . ARG A 1 73 ? -4.113 0.757 -17.239 1.00 83.62 73 ARG A CA 1
ATOM 566 C C . ARG A 1 73 ? -3.768 1.937 -18.143 1.00 83.62 73 ARG A C 1
ATOM 568 O O . ARG A 1 73 ? -3.626 1.788 -19.356 1.00 83.62 73 ARG A O 1
ATOM 575 N N . LYS A 1 74 ? -3.610 3.122 -17.549 1.00 89.00 74 LYS A N 1
ATOM 576 C CA . LYS A 1 74 ? -3.118 4.310 -18.258 1.00 89.00 74 LYS A CA 1
ATOM 577 C C . LYS A 1 74 ? -1.603 4.190 -18.437 1.00 89.00 74 LYS A C 1
ATOM 579 O O . LYS A 1 74 ? -0.896 4.040 -17.444 1.00 89.00 74 LYS A O 1
ATOM 584 N N . ILE A 1 75 ? -1.113 4.247 -19.676 1.00 91.31 75 ILE A N 1
ATOM 585 C CA . ILE A 1 75 ? 0.310 4.050 -19.991 1.00 91.31 75 ILE A CA 1
ATOM 586 C C . ILE A 1 75 ? 0.844 5.259 -20.757 1.00 91.31 75 ILE A C 1
ATOM 588 O O . ILE A 1 75 ? 0.248 5.692 -21.743 1.00 91.31 75 ILE A O 1
ATOM 592 N N . HIS A 1 76 ? 1.984 5.776 -20.310 1.00 91.56 76 HIS A N 1
ATOM 593 C CA . HIS A 1 76 ? 2.742 6.837 -20.957 1.00 91.56 76 HIS A CA 1
ATOM 594 C C . HIS A 1 76 ? 4.039 6.256 -21.518 1.00 91.56 76 HIS A C 1
ATOM 596 O O . HIS A 1 76 ? 4.968 5.980 -20.761 1.00 91.56 76 HIS A O 1
ATOM 602 N N . TYR A 1 77 ? 4.100 6.061 -22.835 1.00 91.38 77 TYR A N 1
ATOM 603 C CA . TYR A 1 77 ? 5.320 5.627 -23.515 1.00 91.38 77 TYR A CA 1
ATOM 604 C C . TYR A 1 77 ? 6.239 6.825 -23.763 1.00 91.38 77 TYR A C 1
ATOM 606 O O . TYR A 1 77 ? 5.804 7.837 -24.313 1.00 91.38 77 TYR A O 1
ATOM 614 N N . ILE A 1 78 ? 7.500 6.711 -23.351 1.00 91.94 78 ILE A N 1
ATOM 615 C CA . ILE A 1 78 ? 8.511 7.761 -23.486 1.00 91.94 78 ILE A CA 1
ATOM 616 C C . ILE A 1 78 ? 9.756 7.168 -24.154 1.00 91.94 78 ILE A C 1
ATOM 618 O O . ILE A 1 78 ? 10.339 6.206 -23.655 1.00 91.94 78 ILE A O 1
ATOM 622 N N . SER A 1 79 ? 10.170 7.765 -25.274 1.00 90.38 79 SER A N 1
ATOM 623 C CA . SER A 1 79 ? 11.434 7.435 -25.944 1.00 90.38 79 SER A CA 1
ATOM 624 C C . SER A 1 79 ? 12.609 7.870 -25.071 1.00 90.38 79 SER A C 1
ATOM 626 O O . SER A 1 79 ? 12.659 9.018 -24.620 1.00 90.38 79 SER A O 1
ATOM 628 N N . SER A 1 80 ? 13.561 6.967 -24.833 1.00 87.81 80 SER A N 1
ATOM 629 C CA . SER A 1 80 ? 14.800 7.315 -24.131 1.00 87.81 80 SER A CA 1
ATOM 630 C C . SER A 1 80 ? 15.757 8.148 -24.985 1.00 87.81 80 SER A C 1
ATOM 632 O O . SER A 1 80 ? 16.636 8.800 -24.433 1.00 87.81 80 SER A O 1
ATOM 634 N N . GLU A 1 81 ? 15.611 8.132 -26.311 1.00 84.88 81 GLU A N 1
ATOM 635 C CA . GLU A 1 81 ? 16.492 8.874 -27.220 1.00 84.88 81 GLU A CA 1
ATOM 636 C C . GLU A 1 81 ? 16.102 10.355 -27.290 1.00 84.88 81 GLU A C 1
ATOM 638 O O . GLU A 1 81 ? 16.973 11.226 -27.252 1.00 84.88 81 GLU A O 1
ATOM 643 N N . ASP A 1 82 ? 14.799 10.642 -27.275 1.00 83.44 82 ASP A N 1
ATOM 644 C CA . ASP A 1 82 ? 14.258 11.971 -27.593 1.00 83.44 82 ASP A CA 1
ATOM 645 C C . ASP A 1 82 ? 13.900 12.819 -26.363 1.00 83.44 82 ASP A C 1
ATOM 647 O O . ASP A 1 82 ? 13.471 13.967 -26.495 1.00 83.44 82 ASP A O 1
ATOM 651 N N . ASN A 1 83 ? 14.029 12.272 -25.150 1.00 87.12 83 ASN A N 1
ATOM 652 C CA . ASN A 1 83 ? 13.577 12.944 -23.936 1.00 87.12 83 ASN A CA 1
ATOM 653 C C . ASN A 1 83 ? 14.746 13.443 -23.074 1.00 87.12 83 ASN A C 1
ATOM 655 O O . ASN A 1 83 ? 15.423 12.671 -22.394 1.00 87.12 83 ASN A O 1
ATOM 659 N N . GLU A 1 84 ? 14.931 14.766 -23.027 1.00 87.75 84 GLU A N 1
ATOM 660 C CA . GLU A 1 84 ? 15.977 15.408 -22.217 1.00 87.75 84 GLU A CA 1
ATOM 661 C C . GLU A 1 84 ? 15.934 15.025 -20.730 1.00 87.75 84 GLU A C 1
ATOM 663 O O . GLU A 1 84 ? 16.981 14.954 -20.089 1.00 87.75 84 GLU A O 1
ATOM 668 N N . LYS A 1 85 ? 14.750 14.775 -20.152 1.00 86.94 85 LYS A N 1
ATOM 669 C CA . LYS A 1 85 ? 14.633 14.388 -18.736 1.00 86.94 85 LYS A CA 1
ATOM 670 C C . LYS A 1 85 ? 15.168 12.991 -18.485 1.00 86.94 85 LYS A C 1
ATOM 672 O O . LYS A 1 85 ? 15.798 12.773 -17.455 1.00 86.94 85 LYS A O 1
ATOM 677 N N . VAL A 1 86 ? 14.972 12.071 -19.429 1.00 88.81 86 VAL A N 1
ATOM 678 C CA . VAL A 1 86 ? 15.551 10.722 -19.350 1.00 88.81 86 VAL A CA 1
ATOM 679 C C . VAL A 1 86 ? 17.078 10.822 -19.347 1.00 88.81 86 VAL A C 1
ATOM 681 O O . VAL A 1 86 ? 17.730 10.242 -18.481 1.00 88.81 86 VAL A O 1
ATOM 684 N N . HIS A 1 87 ? 17.642 11.654 -20.230 1.00 87.44 87 HIS A N 1
ATOM 685 C CA . HIS A 1 87 ? 19.086 11.927 -20.275 1.00 87.44 87 HIS A CA 1
ATOM 686 C C . HIS A 1 87 ? 19.624 12.630 -19.025 1.00 87.44 87 HIS A C 1
ATOM 688 O O . HIS A 1 87 ? 20.777 12.427 -18.658 1.00 87.44 87 HIS A O 1
ATOM 694 N N . LYS A 1 88 ? 18.828 13.470 -18.356 1.00 87.44 88 LYS A N 1
ATOM 695 C CA . LYS A 1 88 ? 19.215 14.060 -17.064 1.00 87.44 88 LYS A CA 1
ATOM 696 C C . LYS A 1 88 ? 19.182 13.014 -15.956 1.00 87.44 88 LYS A C 1
ATOM 698 O O . LYS A 1 88 ? 20.152 12.905 -15.217 1.00 87.44 88 LYS A O 1
ATOM 703 N N . CYS A 1 89 ? 18.124 12.206 -15.877 1.00 85.81 89 CYS A N 1
ATOM 704 C CA . CYS A 1 89 ? 17.990 11.131 -14.889 1.00 85.81 89 CYS A CA 1
ATOM 705 C C . CYS A 1 89 ? 19.123 10.106 -14.988 1.00 85.81 89 CYS A C 1
ATOM 707 O O . CYS A 1 89 ? 19.572 9.617 -13.958 1.00 85.81 89 CYS A O 1
ATOM 709 N N . SER A 1 90 ? 19.659 9.837 -16.183 1.00 83.31 90 SER A N 1
ATOM 710 C CA . SER A 1 90 ? 20.812 8.941 -16.340 1.00 83.31 90 SER A CA 1
ATOM 711 C C . SER A 1 90 ? 22.130 9.500 -15.786 1.00 83.31 90 SER A C 1
ATOM 713 O O . SER A 1 90 ? 23.059 8.735 -15.516 1.00 83.31 90 SER A O 1
ATOM 715 N N . GLN A 1 91 ? 22.225 10.814 -15.556 1.00 87.12 91 GLN A N 1
ATOM 716 C CA . GLN A 1 91 ? 23.401 11.435 -14.953 1.00 87.12 91 GLN A CA 1
ATOM 717 C C . GLN A 1 91 ? 23.390 11.244 -13.437 1.00 87.12 91 GLN A C 1
ATOM 719 O O . GLN A 1 91 ? 22.496 11.722 -12.738 1.00 87.12 91 GLN A O 1
ATOM 724 N N . GLN A 1 92 ? 24.458 10.639 -12.911 1.00 83.12 92 GLN A N 1
ATOM 725 C CA . GLN A 1 92 ? 24.61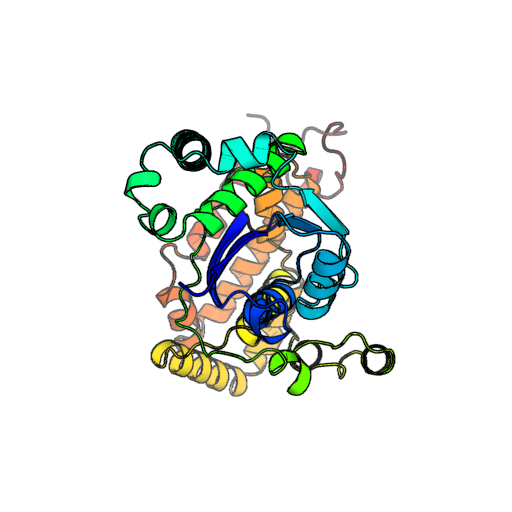0 10.381 -11.477 1.00 83.12 92 GLN A CA 1
ATOM 726 C C . GLN A 1 92 ? 24.421 11.647 -10.630 1.00 83.12 92 GLN A C 1
ATOM 728 O O . GLN A 1 92 ? 23.682 11.622 -9.657 1.00 83.12 92 GLN A O 1
ATOM 733 N N . LYS A 1 93 ? 25.007 12.781 -11.043 1.00 84.38 93 LYS A N 1
ATOM 734 C CA . LYS A 1 93 ? 24.877 14.058 -10.316 1.00 84.38 93 LYS A CA 1
ATOM 735 C C . LYS A 1 93 ? 23.425 14.502 -10.152 1.00 84.38 93 LYS A C 1
ATOM 737 O O . LYS A 1 93 ? 23.060 14.988 -9.091 1.00 84.38 93 LYS A O 1
ATOM 742 N N . TYR A 1 94 ? 22.617 14.354 -11.197 1.00 85.38 94 TYR A N 1
ATOM 743 C CA . TYR A 1 94 ? 21.218 14.766 -11.169 1.00 85.38 94 TYR A CA 1
ATOM 744 C C . TYR A 1 94 ? 20.367 13.783 -10.356 1.00 85.38 94 TYR A C 1
ATOM 746 O O . TYR A 1 94 ? 19.559 14.217 -9.542 1.00 85.38 94 TYR A O 1
ATOM 754 N N . SER A 1 95 ? 20.617 12.475 -10.492 1.00 84.88 95 SER A N 1
ATOM 755 C CA . SER A 1 95 ? 19.998 11.458 -9.630 1.00 84.88 95 SER A CA 1
ATOM 756 C C . SER A 1 95 ? 20.278 11.722 -8.146 1.00 84.88 95 SER A C 1
ATOM 758 O O . SER A 1 95 ? 19.351 11.754 -7.342 1.00 84.88 95 SER A O 1
ATOM 760 N N . THR A 1 96 ? 21.536 11.998 -7.781 1.00 84.31 96 THR A N 1
ATOM 761 C CA . THR A 1 96 ? 21.915 12.339 -6.402 1.00 84.31 96 THR A CA 1
ATOM 762 C C . THR A 1 96 ? 21.212 13.609 -5.926 1.00 84.31 96 THR A C 1
ATOM 764 O O . THR A 1 96 ? 20.634 13.602 -4.848 1.00 84.31 96 THR A O 1
ATOM 767 N N . GLN A 1 97 ? 21.161 14.664 -6.746 1.00 86.69 97 GLN A N 1
ATOM 768 C CA . GLN A 1 97 ? 20.455 15.904 -6.397 1.00 86.69 97 GLN A CA 1
ATOM 769 C C . GLN A 1 97 ? 18.961 15.689 -6.138 1.00 86.69 97 GLN A C 1
ATOM 771 O O . GLN A 1 97 ? 18.424 16.256 -5.186 1.00 86.69 97 GLN A O 1
ATOM 776 N N . ILE A 1 98 ? 18.284 14.877 -6.959 1.00 86.19 98 ILE A N 1
ATOM 777 C CA . ILE A 1 98 ? 16.883 14.518 -6.721 1.00 86.19 98 ILE A CA 1
ATOM 778 C C . ILE A 1 98 ? 16.781 13.794 -5.380 1.00 86.19 98 ILE A C 1
ATOM 780 O O . ILE A 1 98 ? 16.074 14.265 -4.496 1.00 86.19 98 ILE A O 1
ATOM 784 N N . ILE A 1 99 ? 17.520 12.706 -5.178 1.00 86.25 99 ILE A N 1
ATOM 785 C CA . ILE A 1 99 ? 17.440 11.904 -3.949 1.00 86.25 99 ILE A CA 1
ATOM 786 C C . ILE A 1 99 ? 17.708 12.766 -2.703 1.00 86.25 99 ILE A C 1
ATOM 788 O O . ILE A 1 99 ? 16.906 12.756 -1.769 1.00 86.25 99 ILE A O 1
ATOM 792 N N . GLU A 1 100 ? 18.753 13.594 -2.722 1.00 85.25 100 GLU A N 1
ATOM 793 C CA . GLU A 1 100 ? 19.086 14.512 -1.628 1.00 85.25 100 GLU A CA 1
ATOM 794 C C . GLU A 1 100 ? 17.988 15.551 -1.376 1.00 85.25 100 GLU A C 1
ATOM 796 O O . GLU A 1 100 ? 17.707 15.888 -0.226 1.00 85.25 100 GLU A O 1
ATOM 801 N N . SER A 1 101 ? 17.326 16.044 -2.428 1.00 84.69 101 SER A N 1
ATOM 802 C CA . SER A 1 101 ? 16.220 16.997 -2.281 1.00 84.69 101 SER A CA 1
ATOM 803 C C . SER A 1 101 ? 14.991 16.386 -1.597 1.00 84.69 101 SER A C 1
ATOM 805 O O . SER A 1 101 ? 14.269 17.089 -0.888 1.00 84.69 101 SER A O 1
ATOM 807 N N . PHE A 1 102 ? 14.767 15.082 -1.779 1.00 81.25 102 PHE A N 1
ATOM 808 C CA . PHE A 1 102 ? 13.621 14.360 -1.226 1.00 81.25 102 PHE A CA 1
ATOM 809 C C . PHE A 1 102 ? 13.885 13.775 0.163 1.00 81.25 102 PHE A C 1
ATOM 811 O O . PHE A 1 102 ? 12.980 13.761 1.000 1.00 81.25 102 PHE A O 1
ATOM 818 N N . TYR A 1 103 ? 15.106 13.301 0.410 1.00 82.81 103 TYR A N 1
ATOM 819 C CA . TYR A 1 103 ? 15.456 12.509 1.592 1.00 82.81 103 TYR A CA 1
ATOM 820 C C . TYR A 1 103 ? 16.536 13.143 2.476 1.00 82.81 103 TYR A C 1
ATOM 822 O O . TYR A 1 103 ? 16.837 12.612 3.542 1.00 82.81 103 TYR A O 1
ATOM 830 N N . GLY A 1 104 ? 17.093 14.286 2.073 1.00 80.25 104 GLY A N 1
ATOM 831 C CA . GLY A 1 104 ? 18.188 14.961 2.765 1.00 80.25 104 GLY A CA 1
ATOM 832 C C . GLY A 1 104 ? 19.568 14.501 2.292 1.00 80.25 104 GLY A C 1
ATOM 833 O O . GLY A 1 104 ? 19.722 13.454 1.664 1.00 80.25 104 GLY A O 1
ATOM 834 N N . THR A 1 105 ? 20.594 15.288 2.611 1.00 67.81 105 THR A N 1
ATOM 835 C CA . THR A 1 105 ? 21.977 15.103 2.131 1.00 67.81 105 THR A CA 1
ATOM 836 C C . THR A 1 105 ? 22.651 13.819 2.619 1.00 67.81 105 THR A C 1
ATOM 838 O O . THR A 1 105 ? 23.599 13.361 2.001 1.00 67.81 105 THR A O 1
ATOM 841 N N . GLU A 1 106 ? 22.161 13.209 3.699 1.00 63.06 106 GLU A N 1
ATOM 842 C CA . GLU A 1 106 ? 22.709 11.954 4.243 1.00 63.06 106 GLU A CA 1
ATOM 843 C C . GLU A 1 106 ? 22.164 10.706 3.521 1.00 63.06 106 GLU A C 1
ATOM 845 O O . GLU A 1 106 ? 22.683 9.608 3.685 1.00 63.06 106 GLU A O 1
ATOM 850 N N . SER A 1 107 ? 21.134 10.848 2.682 1.00 63.41 107 SER A N 1
ATOM 851 C CA . SER A 1 107 ? 20.438 9.714 2.054 1.00 63.41 107 SER A CA 1
ATOM 852 C C . SER A 1 107 ? 21.294 8.894 1.080 1.00 63.41 107 SER A C 1
ATOM 854 O O . SER A 1 107 ? 21.114 7.678 0.997 1.00 63.41 107 SER A O 1
ATOM 856 N N . GLY A 1 108 ? 22.241 9.530 0.381 1.00 56.81 108 GLY A N 1
ATOM 857 C CA . GLY A 1 108 ? 23.172 8.855 -0.531 1.00 56.81 108 GLY A CA 1
ATOM 858 C C . GLY A 1 108 ? 24.210 7.982 0.183 1.00 56.81 108 GLY A C 1
ATOM 859 O O . GLY A 1 108 ? 24.626 6.962 -0.366 1.00 56.81 108 GLY A O 1
ATOM 860 N N . ASP A 1 109 ? 24.573 8.343 1.416 1.00 55.97 109 ASP A N 1
ATOM 861 C CA . ASP A 1 109 ? 25.488 7.569 2.265 1.00 55.97 109 ASP A CA 1
ATOM 862 C C . ASP A 1 109 ? 24.744 6.495 3.075 1.00 55.97 109 ASP A C 1
ATOM 864 O O . ASP A 1 109 ? 25.298 5.436 3.377 1.00 55.97 109 ASP A O 1
ATOM 868 N N . VAL A 1 110 ? 23.472 6.749 3.403 1.00 55.16 110 VAL A N 1
ATOM 869 C CA . VAL A 1 110 ? 22.613 5.851 4.191 1.00 55.16 110 VAL A CA 1
ATOM 870 C C . VAL A 1 110 ? 22.090 4.666 3.371 1.00 55.16 110 VAL A C 1
ATOM 872 O O . VAL A 1 110 ? 21.817 3.616 3.948 1.00 55.16 110 VAL A O 1
ATOM 875 N N . CYS A 1 111 ? 21.967 4.792 2.045 1.00 67.31 111 CYS A N 1
ATOM 876 C CA . CYS A 1 111 ? 21.388 3.749 1.194 1.00 67.31 111 CYS A CA 1
ATOM 877 C C . CYS A 1 111 ? 22.295 3.422 -0.003 1.00 67.31 111 CYS A C 1
ATOM 879 O O . CYS A 1 111 ? 22.213 4.022 -1.078 1.00 67.31 111 CYS A O 1
ATOM 881 N N . GLN A 1 112 ? 23.176 2.435 0.192 1.00 74.19 112 GLN A N 1
ATOM 882 C CA . GLN A 1 112 ? 24.109 1.955 -0.836 1.00 74.19 112 GLN A CA 1
ATOM 883 C C . GLN A 1 112 ? 23.382 1.317 -2.030 1.00 74.19 112 GLN A C 1
ATOM 885 O O . GLN A 1 112 ? 23.917 1.274 -3.140 1.00 74.19 112 GLN A O 1
ATOM 890 N N . GLU A 1 113 ? 22.151 0.858 -1.823 1.00 78.12 113 GLU A N 1
ATOM 891 C CA . GLU A 1 113 ? 21.305 0.206 -2.812 1.00 78.12 113 GLU A CA 1
ATOM 892 C C . GLU A 1 113 ? 20.986 1.115 -4.007 1.00 78.12 113 GLU A C 1
ATOM 894 O O . GLU A 1 113 ? 20.902 0.623 -5.132 1.00 78.12 113 GLU A O 1
ATOM 899 N N . PHE A 1 114 ? 20.921 2.442 -3.821 1.00 82.50 114 PHE A N 1
ATOM 900 C CA . PHE A 1 114 ? 20.752 3.377 -4.943 1.00 82.50 114 PHE A CA 1
ATOM 901 C C . PHE A 1 114 ? 21.909 3.313 -5.947 1.00 82.50 114 PHE A C 1
ATOM 903 O O . PHE A 1 114 ? 21.694 3.476 -7.150 1.00 82.50 114 PHE A O 1
ATOM 910 N N . ASN A 1 115 ? 23.128 3.059 -5.462 1.00 81.94 115 ASN A N 1
ATOM 911 C CA . ASN A 1 115 ? 24.311 2.894 -6.306 1.00 81.94 115 ASN A CA 1
ATOM 912 C C . ASN A 1 115 ? 24.410 1.473 -6.881 1.00 81.94 115 ASN A C 1
ATOM 914 O O . ASN A 1 115 ? 24.984 1.290 -7.953 1.00 81.94 115 AS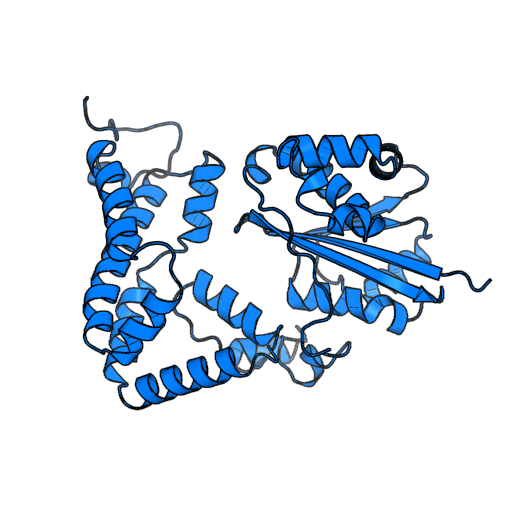N A O 1
ATOM 918 N N . MET A 1 116 ? 23.862 0.476 -6.180 1.00 83.69 116 MET A N 1
ATOM 919 C CA . MET A 1 116 ? 23.858 -0.922 -6.617 1.00 83.69 116 MET A CA 1
ATOM 920 C C . MET A 1 116 ? 22.905 -1.165 -7.795 1.00 83.69 116 MET A C 1
ATOM 922 O O . MET A 1 116 ? 23.231 -1.965 -8.668 1.00 83.69 116 MET A O 1
ATOM 926 N N . TYR A 1 117 ? 21.771 -0.457 -7.835 1.00 87.56 117 TYR A N 1
ATOM 927 C CA . TYR A 1 117 ? 20.709 -0.630 -8.835 1.00 87.56 117 TYR A CA 1
ATOM 928 C C . TYR A 1 117 ? 20.472 0.657 -9.648 1.00 87.56 117 TYR A C 1
ATOM 930 O O . TYR A 1 117 ? 19.473 1.358 -9.449 1.00 87.56 117 TYR A O 1
ATOM 938 N N . PRO A 1 118 ? 21.405 1.036 -10.540 1.00 88.50 118 PRO A N 1
ATOM 939 C CA . PRO A 1 118 ? 21.388 2.335 -11.204 1.00 88.50 118 PRO A CA 1
ATOM 940 C C . PRO A 1 118 ? 20.191 2.528 -12.143 1.00 88.50 118 PRO A C 1
ATOM 942 O O . PRO A 1 118 ? 19.675 3.639 -12.232 1.00 88.50 118 PRO A O 1
ATOM 945 N N . THR A 1 119 ? 19.716 1.493 -12.838 1.00 90.50 119 THR A N 1
ATOM 946 C CA . THR A 1 119 ? 18.559 1.599 -13.741 1.00 90.50 119 THR A CA 1
ATOM 947 C C . THR A 1 119 ? 17.258 1.750 -12.950 1.00 90.50 119 THR A C 1
ATOM 949 O O . THR A 1 119 ? 16.399 2.549 -13.330 1.00 90.50 119 THR A O 1
ATOM 952 N N . ALA A 1 120 ? 17.106 1.055 -11.818 1.00 91.25 120 ALA A N 1
ATOM 953 C CA . ALA A 1 120 ? 15.971 1.267 -10.914 1.00 91.25 120 ALA A CA 1
ATOM 954 C C . ALA A 1 120 ? 15.996 2.666 -10.285 1.00 91.25 120 ALA A C 1
ATOM 956 O O . ALA A 1 120 ? 14.966 3.340 -10.234 1.00 91.25 120 ALA A O 1
ATOM 957 N N . THR A 1 121 ? 17.174 3.141 -9.878 1.00 90.56 121 THR A N 1
ATOM 958 C CA . THR A 1 121 ? 17.361 4.502 -9.360 1.00 90.56 121 THR A CA 1
ATOM 959 C C . THR A 1 121 ? 17.018 5.562 -10.406 1.00 90.56 121 THR A C 1
ATOM 961 O O . THR A 1 121 ? 16.322 6.527 -10.091 1.00 90.56 121 THR A O 1
ATOM 964 N N . GLN A 1 122 ? 17.423 5.368 -11.666 1.00 92.12 122 GLN A N 1
ATOM 965 C CA . GLN A 1 122 ? 17.049 6.247 -12.780 1.00 92.12 122 GLN A CA 1
ATOM 966 C C . GLN A 1 122 ? 15.532 6.285 -12.991 1.00 92.12 122 GLN A C 1
ATOM 968 O O . GLN A 1 122 ? 14.958 7.370 -13.103 1.00 92.12 122 GLN A O 1
ATOM 973 N N . SER A 1 123 ? 14.881 5.115 -13.002 1.00 93.75 123 SER A N 1
ATOM 974 C CA . SER A 1 123 ? 13.417 5.001 -13.075 1.00 93.75 123 SER A CA 1
ATOM 975 C C . SER A 1 123 ? 12.749 5.787 -11.945 1.00 93.75 123 SER A C 1
ATOM 977 O O . SER A 1 123 ? 11.806 6.542 -12.182 1.00 93.75 123 SER A O 1
ATOM 979 N N . PHE A 1 124 ? 13.274 5.667 -10.725 1.00 92.81 124 PHE A N 1
ATOM 980 C CA . PHE A 1 124 ? 12.721 6.340 -9.559 1.00 92.81 124 PHE A CA 1
ATOM 981 C C . PHE A 1 124 ? 12.891 7.856 -9.598 1.00 92.81 124 PHE A C 1
ATOM 983 O O . PHE A 1 124 ? 11.936 8.580 -9.327 1.00 92.81 124 PHE A O 1
ATOM 990 N N . CYS A 1 125 ? 14.069 8.347 -9.985 1.00 91.81 125 CYS A N 1
ATOM 991 C CA . CYS A 1 125 ? 14.312 9.781 -10.138 1.00 91.81 125 CYS A CA 1
ATOM 992 C C . CYS A 1 125 ? 13.375 10.390 -11.185 1.00 91.81 125 CYS A C 1
ATOM 994 O O . CYS A 1 125 ? 12.773 11.435 -10.938 1.00 91.81 125 CYS A O 1
ATOM 996 N N . PHE A 1 126 ? 13.181 9.695 -12.311 1.00 93.31 126 PHE A N 1
ATOM 997 C CA . PHE A 1 126 ? 12.233 10.115 -13.338 1.00 93.31 126 PHE A CA 1
ATOM 998 C C . PHE A 1 126 ? 10.796 10.156 -12.802 1.00 93.31 126 PHE A C 1
ATOM 1000 O O . PHE A 1 126 ? 10.064 11.110 -13.058 1.00 93.31 126 PHE A O 1
ATOM 1007 N N . LEU A 1 127 ? 10.386 9.137 -12.040 1.00 92.44 127 LEU A N 1
ATOM 1008 C CA . LEU A 1 127 ? 9.057 9.074 -11.437 1.00 92.44 127 LEU A CA 1
ATOM 1009 C C . LEU A 1 127 ? 8.829 10.217 -10.436 1.00 92.44 127 LEU A C 1
ATOM 1011 O O . LEU A 1 127 ? 7.767 10.838 -10.457 1.00 92.44 127 LEU A O 1
ATOM 1015 N N . LEU A 1 128 ? 9.809 10.513 -9.578 1.00 89.81 128 LEU A N 1
ATOM 1016 C CA . LEU A 1 128 ? 9.723 11.611 -8.614 1.00 89.81 128 LEU A CA 1
ATOM 1017 C C . LEU A 1 128 ? 9.588 12.967 -9.314 1.00 89.81 128 LEU A C 1
ATOM 1019 O O . LEU A 1 128 ? 8.676 13.720 -8.972 1.00 89.81 128 LEU A O 1
ATOM 1023 N N . ASP A 1 129 ? 10.426 13.237 -10.319 1.00 89.50 129 ASP A N 1
ATOM 1024 C CA . ASP A 1 129 ? 10.371 14.470 -11.117 1.00 89.50 129 ASP A CA 1
ATOM 1025 C C . ASP A 1 129 ? 9.018 14.599 -11.842 1.00 89.50 129 ASP A C 1
ATOM 1027 O O . ASP A 1 129 ? 8.332 15.617 -11.732 1.00 89.50 129 ASP A O 1
ATOM 1031 N N . TYR A 1 130 ? 8.548 13.520 -12.480 1.00 89.75 130 TYR A N 1
ATOM 1032 C CA . TYR A 1 130 ? 7.256 13.497 -13.168 1.00 89.75 130 TYR A CA 1
ATOM 1033 C C . TYR A 1 130 ? 6.081 13.806 -12.230 1.00 89.75 130 TYR A C 1
ATOM 1035 O O . TYR A 1 130 ? 5.209 14.613 -12.557 1.00 89.75 130 TYR A O 1
ATOM 1043 N N . VAL A 1 131 ? 6.030 13.182 -11.047 1.00 87.56 131 VAL A N 1
ATOM 1044 C CA . VAL A 1 131 ? 4.931 13.416 -10.097 1.00 87.56 131 VAL A CA 1
ATOM 1045 C C . VAL A 1 131 ? 5.046 14.802 -9.452 1.00 87.56 131 VAL A C 1
ATOM 1047 O O . VAL A 1 131 ? 4.019 15.437 -9.191 1.00 87.56 131 VAL A O 1
ATOM 1050 N N . GLN A 1 132 ? 6.265 15.305 -9.235 1.00 86.06 132 GLN A N 1
ATOM 1051 C CA . GLN A 1 132 ? 6.505 16.649 -8.709 1.00 86.06 132 GLN A CA 1
ATOM 1052 C C . GLN A 1 132 ? 5.911 17.735 -9.598 1.00 86.06 132 GLN A C 1
ATOM 1054 O O . GLN A 1 132 ? 5.257 18.648 -9.086 1.00 86.06 132 GLN A O 1
ATOM 1059 N N . GLU A 1 133 ? 6.086 17.610 -10.912 1.00 86.06 133 GLU A N 1
ATOM 1060 C CA . GLU A 1 133 ? 5.526 18.541 -11.892 1.00 86.06 133 GLU A CA 1
ATOM 1061 C C . GLU A 1 133 ? 3.997 18.537 -11.908 1.00 86.06 133 GLU A C 1
ATOM 1063 O O . GLU A 1 133 ? 3.377 19.585 -12.084 1.00 86.06 133 GLU A O 1
ATOM 1068 N N . GLN A 1 134 ? 3.376 17.374 -11.697 1.00 82.50 134 GLN A N 1
ATOM 1069 C CA . GLN A 1 134 ? 1.918 17.264 -11.661 1.00 82.50 134 GLN A CA 1
ATOM 1070 C C . GLN A 1 134 ? 1.343 17.822 -10.355 1.00 82.50 134 GLN A C 1
ATOM 1072 O O . GLN A 1 134 ? 0.356 18.561 -10.369 1.00 82.50 134 GLN A O 1
ATOM 1077 N N . ASN A 1 135 ? 1.928 17.461 -9.207 1.00 79.19 135 ASN A N 1
ATOM 1078 C CA . ASN A 1 135 ? 1.538 17.991 -7.903 1.00 79.19 135 ASN A CA 1
ATOM 1079 C C . ASN A 1 135 ? 2.600 17.692 -6.834 1.00 79.19 135 ASN A C 1
ATOM 1081 O O . ASN A 1 135 ? 2.608 16.618 -6.229 1.00 79.19 135 ASN A O 1
ATOM 1085 N N . ALA A 1 136 ? 3.396 18.700 -6.483 1.00 80.56 136 ALA A N 1
ATOM 1086 C CA . ALA A 1 136 ? 4.423 18.601 -5.445 1.00 80.56 136 ALA A CA 1
ATOM 1087 C C . ALA A 1 136 ? 3.908 18.137 -4.063 1.00 80.56 136 ALA A C 1
ATOM 1089 O O . ALA A 1 136 ? 4.667 17.591 -3.267 1.00 80.56 136 ALA A O 1
ATOM 1090 N N . ASN A 1 137 ? 2.615 18.294 -3.750 1.00 74.75 137 ASN A N 1
ATOM 1091 C CA . ASN A 1 137 ? 2.075 17.809 -2.474 1.00 74.75 137 ASN A CA 1
ATOM 1092 C C . ASN A 1 137 ? 1.902 16.282 -2.445 1.00 74.75 137 ASN A C 1
ATOM 1094 O O . ASN A 1 137 ? 1.880 15.705 -1.362 1.00 74.75 137 ASN A O 1
ATOM 1098 N N . ILE A 1 138 ? 1.787 15.625 -3.609 1.00 72.50 138 ILE A N 1
ATOM 1099 C CA . ILE A 1 138 ? 1.594 14.168 -3.719 1.00 72.50 138 ILE A CA 1
ATOM 1100 C C . ILE A 1 138 ? 2.835 13.395 -3.298 1.00 72.50 138 ILE A C 1
ATOM 1102 O O . ILE A 1 138 ? 2.706 12.259 -2.869 1.00 72.50 138 ILE A O 1
ATOM 1106 N N . ILE A 1 139 ? 4.015 13.985 -3.420 1.00 72.62 139 ILE A N 1
ATOM 1107 C CA . ILE A 1 139 ? 5.312 13.351 -3.140 1.00 72.62 139 ILE A CA 1
ATOM 1108 C C . ILE A 1 139 ? 5.895 13.779 -1.792 1.00 72.62 139 ILE A C 1
ATOM 1110 O O . ILE A 1 139 ? 6.954 13.309 -1.383 1.00 72.62 139 ILE A O 1
ATOM 1114 N N . ARG A 1 140 ? 5.198 14.657 -1.065 1.00 73.12 140 ARG A N 1
ATOM 1115 C CA . ARG A 1 140 ? 5.652 15.108 0.245 1.00 73.12 140 ARG A CA 1
ATOM 1116 C C . ARG A 1 140 ? 5.712 13.926 1.212 1.00 73.12 140 ARG A C 1
ATOM 1118 O O . ARG A 1 140 ? 4.743 13.174 1.341 1.00 73.12 140 ARG A O 1
ATOM 1125 N N . ASN A 1 141 ? 6.843 13.777 1.896 1.00 72.88 141 ASN A N 1
ATOM 1126 C CA . ASN A 1 141 ? 7.118 12.683 2.830 1.00 72.88 141 ASN A CA 1
ATOM 1127 C C . ASN A 1 141 ? 6.874 11.290 2.211 1.00 72.88 141 ASN A C 1
ATOM 1129 O O . ASN A 1 141 ? 6.294 10.418 2.861 1.00 72.88 141 ASN A O 1
ATOM 1133 N N . VAL A 1 142 ? 7.235 11.088 0.939 1.00 80.69 142 VAL A N 1
ATOM 1134 C CA . VAL A 1 142 ? 7.411 9.724 0.414 1.00 80.69 142 VAL A CA 1
ATOM 1135 C C . VAL A 1 142 ? 8.556 9.084 1.195 1.00 80.69 142 VAL A C 1
ATOM 1137 O O . VAL A 1 142 ? 9.552 9.741 1.484 1.00 80.69 142 VAL A O 1
ATOM 1140 N N . LYS A 1 143 ? 8.381 7.832 1.611 1.00 81.56 143 LYS A N 1
ATOM 1141 C CA . LYS A 1 143 ? 9.382 7.092 2.385 1.00 81.56 143 LYS A CA 1
ATOM 1142 C C . LYS A 1 143 ? 10.576 6.739 1.498 1.00 81.56 143 LYS A C 1
ATOM 1144 O O . LYS A 1 143 ? 10.470 6.745 0.269 1.00 81.56 143 LYS A O 1
ATOM 1149 N N . ILE A 1 144 ? 11.717 6.451 2.121 1.00 83.69 144 ILE A N 1
ATOM 1150 C CA . ILE A 1 144 ? 12.842 5.838 1.407 1.00 83.69 144 ILE A CA 1
ATOM 1151 C C . ILE A 1 144 ? 12.336 4.499 0.848 1.00 83.69 144 ILE A C 1
ATOM 1153 O O . ILE A 1 144 ? 11.645 3.769 1.570 1.00 83.69 144 ILE A O 1
ATOM 1157 N N . PRO A 1 145 ? 12.590 4.208 -0.435 1.00 84.88 145 PRO A N 1
ATOM 1158 C CA . PRO A 1 145 ? 12.060 3.021 -1.071 1.00 84.88 145 PRO A CA 1
ATOM 1159 C C . PRO A 1 145 ? 12.625 1.742 -0.473 1.00 84.88 145 PRO A C 1
ATOM 1161 O O . PRO A 1 145 ? 13.800 1.654 -0.127 1.00 84.88 145 PRO A O 1
ATOM 1164 N N . THR A 1 146 ? 11.778 0.721 -0.406 1.00 82.81 146 THR A N 1
ATOM 1165 C CA . THR A 1 146 ? 12.225 -0.635 -0.104 1.00 82.81 146 THR A CA 1
ATOM 1166 C C . THR A 1 146 ? 12.753 -1.273 -1.383 1.00 82.81 146 THR A C 1
ATOM 1168 O O . THR A 1 146 ? 12.045 -1.336 -2.392 1.00 82.81 146 THR A O 1
ATOM 1171 N N . PHE A 1 147 ? 13.994 -1.746 -1.345 1.00 77.94 147 PHE A N 1
ATOM 1172 C CA . PHE A 1 147 ? 14.597 -2.475 -2.453 1.00 77.94 147 PHE A CA 1
ATOM 1173 C C . PHE A 1 147 ? 14.168 -3.933 -2.359 1.00 77.94 147 PHE A C 1
ATOM 1175 O O . PHE A 1 147 ? 14.470 -4.616 -1.380 1.00 77.94 147 PHE A O 1
ATOM 1182 N N . HIS A 1 148 ? 13.433 -4.412 -3.358 1.00 68.06 148 HIS A N 1
ATOM 1183 C CA . HIS A 1 148 ? 13.070 -5.820 -3.420 1.00 68.06 148 HIS A CA 1
ATOM 1184 C C . HIS A 1 148 ? 14.293 -6.640 -3.826 1.00 68.06 148 HIS A C 1
ATOM 1186 O O . HIS A 1 148 ? 14.565 -6.841 -5.005 1.00 68.06 148 HIS A O 1
ATOM 1192 N N . VAL A 1 149 ? 15.024 -7.127 -2.828 1.00 59.38 149 VAL A N 1
ATOM 1193 C CA . VAL A 1 149 ? 15.980 -8.222 -2.996 1.00 59.38 149 VAL A CA 1
ATOM 1194 C C . VAL A 1 149 ? 15.179 -9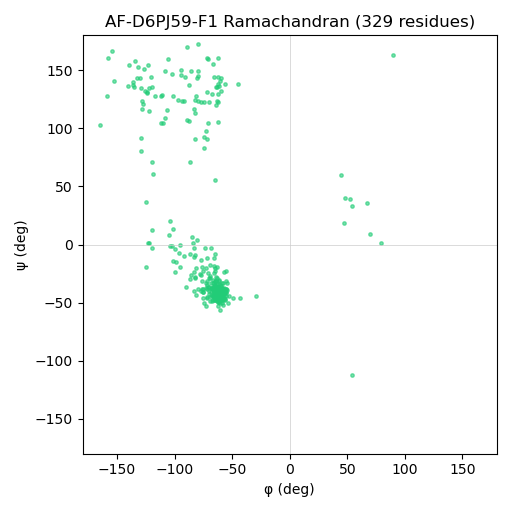.530 -2.981 1.00 59.38 149 VAL A C 1
ATOM 1196 O O . VAL A 1 149 ? 14.167 -9.623 -2.286 1.00 59.38 149 VAL A O 1
ATOM 1199 N N . HIS A 1 150 ? 15.569 -10.519 -3.790 1.00 56.12 150 HIS A N 1
ATOM 1200 C CA . HIS A 1 150 ? 14.880 -11.808 -3.981 1.00 56.12 150 HIS A CA 1
ATOM 1201 C C . HIS A 1 150 ? 14.842 -12.705 -2.713 1.00 56.12 150 HIS A C 1
ATOM 1203 O O . HIS A 1 150 ? 15.290 -13.846 -2.745 1.00 56.12 150 HIS A O 1
ATOM 1209 N N . GLU A 1 151 ? 14.327 -12.221 -1.583 1.00 46.44 151 GLU A N 1
ATOM 1210 C CA . GLU A 1 151 ? 14.266 -12.960 -0.310 1.00 46.44 151 GLU A CA 1
ATOM 1211 C C . GLU A 1 151 ? 12.909 -13.654 -0.067 1.00 46.44 151 GLU A C 1
ATOM 1213 O O . GLU A 1 151 ? 12.762 -14.441 0.868 1.00 46.44 151 GLU A O 1
ATOM 1218 N N . GLY A 1 152 ? 11.911 -13.407 -0.923 1.00 54.31 152 GLY A N 1
ATOM 1219 C CA . GLY A 1 152 ? 10.602 -14.070 -0.883 1.00 54.31 152 GLY A CA 1
ATOM 1220 C C . GLY A 1 152 ? 10.534 -15.362 -1.707 1.00 54.31 152 GLY A C 1
ATOM 1221 O O . GLY A 1 152 ? 11.420 -15.666 -2.507 1.00 54.31 152 GLY A O 1
ATOM 1222 N N . THR A 1 153 ? 9.445 -16.124 -1.559 1.00 53.19 153 THR A N 1
ATOM 1223 C CA . THR A 1 153 ? 9.182 -17.274 -2.440 1.00 53.19 153 THR A CA 1
ATOM 1224 C C . THR A 1 153 ? 9.025 -16.793 -3.881 1.00 53.19 153 THR A C 1
ATOM 1226 O O . THR A 1 153 ? 8.154 -15.967 -4.164 1.00 53.19 153 THR A O 1
ATOM 1229 N N . LEU A 1 154 ? 9.839 -17.319 -4.797 1.00 58.81 154 LEU A N 1
ATOM 1230 C CA . LEU A 1 154 ? 9.771 -16.960 -6.210 1.00 58.81 154 LEU A CA 1
ATOM 1231 C C . LEU A 1 154 ? 8.515 -17.588 -6.830 1.00 58.81 154 LEU A C 1
ATOM 1233 O O . LEU A 1 154 ? 8.477 -18.774 -7.158 1.00 58.81 154 LEU A O 1
ATOM 1237 N N . LEU A 1 155 ? 7.452 -16.791 -6.928 1.00 58.34 155 LEU A N 1
ATOM 1238 C CA . LEU A 1 155 ? 6.227 -17.166 -7.623 1.00 58.34 155 LEU A CA 1
ATOM 1239 C C . LEU A 1 155 ? 6.435 -16.907 -9.115 1.00 58.34 155 LEU A C 1
ATOM 1241 O O . LEU A 1 155 ? 6.578 -15.759 -9.527 1.00 58.34 155 LEU A O 1
ATOM 1245 N N . ALA A 1 156 ? 6.470 -17.974 -9.914 1.00 53.78 156 ALA A N 1
ATOM 1246 C CA . ALA A 1 156 ? 6.574 -17.854 -11.364 1.00 53.78 156 ALA A CA 1
ATOM 1247 C C . ALA A 1 156 ? 5.366 -17.118 -11.987 1.00 53.78 156 ALA A C 1
ATOM 1249 O O . ALA A 1 156 ? 4.279 -17.038 -11.415 1.00 53.78 156 ALA A O 1
ATOM 1250 N N . ASN A 1 157 ? 5.608 -16.631 -13.200 1.00 56.59 157 ASN A N 1
ATOM 1251 C CA . ASN A 1 157 ? 4.887 -15.750 -14.135 1.00 56.59 157 ASN A CA 1
ATOM 1252 C C . ASN A 1 157 ? 3.360 -15.783 -14.041 1.00 56.59 157 ASN A C 1
ATOM 1254 O O . ASN A 1 157 ? 2.676 -14.763 -14.043 1.00 56.59 157 ASN A O 1
ATOM 1258 N N . HIS A 1 158 ? 2.812 -16.990 -13.939 1.00 61.22 158 HIS A N 1
ATOM 1259 C CA . HIS A 1 158 ? 1.379 -17.218 -13.910 1.00 61.22 158 HIS A CA 1
ATOM 1260 C C . HIS A 1 158 ? 0.926 -17.947 -12.663 1.00 61.22 158 HIS A C 1
ATOM 1262 O O . HIS A 1 158 ? -0.261 -18.175 -12.545 1.00 61.22 158 HIS A O 1
ATOM 1268 N N . THR A 1 159 ? 1.794 -18.287 -11.715 1.00 69.19 159 THR A N 1
ATOM 1269 C CA . THR A 1 159 ? 1.416 -19.048 -10.520 1.00 69.19 159 THR A CA 1
ATOM 1270 C C . THR A 1 159 ? 0.306 -18.339 -9.750 1.00 69.19 159 THR A C 1
ATOM 1272 O O . THR A 1 159 ? -0.665 -18.971 -9.355 1.00 69.19 159 THR A O 1
ATOM 1275 N N . LEU A 1 160 ? 0.374 -17.011 -9.629 1.00 74.31 160 LEU A N 1
ATOM 1276 C CA . LEU A 1 160 ? -0.681 -16.219 -8.993 1.00 74.31 160 LEU A CA 1
ATOM 1277 C C . LEU A 1 160 ? -2.033 -16.301 -9.734 1.00 74.31 160 LEU A C 1
ATOM 1279 O O . LEU A 1 160 ? -3.073 -16.358 -9.084 1.00 74.31 160 LEU A O 1
ATOM 1283 N N . ARG A 1 161 ? -2.042 -16.351 -11.073 1.00 74.56 161 ARG A N 1
ATOM 1284 C CA . ARG A 1 161 ? -3.271 -16.521 -11.876 1.00 74.56 161 ARG A CA 1
ATOM 1285 C C . ARG A 1 161 ? -3.721 -17.985 -11.966 1.00 74.56 161 ARG A C 1
ATOM 1287 O O . ARG A 1 161 ? -4.889 -18.278 -11.789 1.00 74.56 161 ARG A O 1
ATOM 1294 N N . GLN A 1 162 ? -2.799 -18.918 -12.180 1.00 78.81 162 GLN A N 1
ATOM 1295 C CA . GLN A 1 162 ? -3.013 -20.365 -12.286 1.00 78.81 162 GLN A CA 1
ATOM 1296 C C . GLN A 1 162 ? -3.535 -20.966 -10.983 1.00 78.81 162 GLN A C 1
ATOM 1298 O O . GLN A 1 162 ? -4.380 -21.855 -11.018 1.00 78.81 162 GLN A O 1
ATOM 1303 N N . LEU A 1 163 ? -3.063 -20.471 -9.837 1.00 81.75 163 LEU A N 1
ATOM 1304 C CA . LEU A 1 163 ? -3.607 -20.822 -8.526 1.00 81.75 163 LEU A CA 1
ATOM 1305 C C . LEU A 1 163 ? -4.880 -20.029 -8.187 1.00 81.75 163 LEU A C 1
ATOM 1307 O O . LEU A 1 163 ? -5.385 -20.154 -7.074 1.00 81.75 163 LEU A O 1
ATOM 1311 N N . ASN A 1 164 ? -5.388 -19.204 -9.112 1.00 84.31 164 ASN A N 1
ATOM 1312 C CA . ASN A 1 164 ? -6.510 -18.288 -8.905 1.00 84.31 164 ASN A CA 1
ATOM 1313 C C . ASN A 1 164 ? -6.355 -17.461 -7.619 1.00 84.31 164 ASN A C 1
ATOM 1315 O O . ASN A 1 164 ? -7.319 -17.267 -6.884 1.00 84.31 164 ASN A O 1
ATOM 1319 N N . ILE A 1 165 ? -5.141 -16.995 -7.307 1.00 83.81 165 ILE A N 1
ATOM 1320 C CA . ILE A 1 165 ? -4.895 -16.125 -6.150 1.00 83.81 165 ILE A CA 1
ATOM 1321 C C . ILE A 1 165 ? -5.460 -14.730 -6.421 1.00 83.81 165 ILE A C 1
ATOM 1323 O O . ILE A 1 165 ? -6.156 -14.166 -5.576 1.00 83.81 165 ILE A O 1
ATOM 1327 N N . VAL A 1 166 ? -5.201 -14.214 -7.622 1.00 79.62 166 VAL A N 1
ATOM 1328 C CA . VAL A 1 166 ? -5.744 -12.963 -8.167 1.00 79.62 166 VAL A CA 1
ATOM 1329 C C . VAL A 1 166 ? -6.754 -13.260 -9.264 1.00 79.62 166 VAL A C 1
ATOM 1331 O O . VAL A 1 166 ? -6.627 -14.253 -9.979 1.00 79.62 166 VAL A O 1
ATOM 1334 N N . ASP A 1 167 ? -7.745 -12.382 -9.401 1.00 72.38 167 ASP A N 1
ATOM 1335 C CA . ASP A 1 167 ? -8.739 -12.481 -10.465 1.00 72.38 167 ASP A CA 1
ATOM 1336 C C . ASP A 1 167 ? -8.093 -12.317 -11.844 1.00 72.38 167 ASP A C 1
ATOM 1338 O O . ASP A 1 167 ? -7.317 -11.392 -12.084 1.00 72.38 167 ASP A O 1
ATOM 1342 N N . ASP A 1 168 ? -8.481 -13.175 -12.785 1.00 65.75 168 ASP A N 1
ATOM 1343 C CA . ASP A 1 168 ? -8.030 -13.093 -14.180 1.00 65.75 168 ASP A CA 1
ATOM 1344 C C . ASP A 1 168 ? -8.887 -12.128 -15.029 1.00 65.75 168 ASP A C 1
ATOM 1346 O O . ASP A 1 168 ? -8.748 -12.047 -16.245 1.00 65.75 168 ASP A O 1
ATOM 1350 N N . HIS A 1 169 ? -9.825 -11.404 -14.397 1.00 63.72 169 HIS A N 1
ATOM 1351 C CA . HIS A 1 169 ? -10.775 -10.464 -15.021 1.00 63.72 169 HIS A CA 1
ATOM 1352 C C . HIS A 1 169 ? -11.507 -10.989 -16.275 1.00 63.72 169 HIS A C 1
ATOM 1354 O O . HIS A 1 169 ? -12.086 -10.214 -17.037 1.00 63.72 169 HIS A O 1
ATOM 1360 N N . THR A 1 170 ? -11.538 -12.306 -16.480 1.00 62.47 170 THR A N 1
ATOM 1361 C CA . THR A 1 170 ? -12.285 -12.941 -17.562 1.00 62.47 170 THR A CA 1
ATOM 1362 C C . THR A 1 170 ? -13.789 -12.765 -17.338 1.00 62.47 170 THR A C 1
ATOM 1364 O O . THR A 1 170 ? -14.273 -12.584 -16.212 1.00 62.47 170 THR A O 1
ATOM 1367 N N . ASN A 1 171 ? -14.564 -12.823 -18.424 1.00 55.72 171 ASN A N 1
ATOM 1368 C CA . ASN A 1 171 ? -16.027 -12.716 -18.363 1.00 55.72 171 ASN A CA 1
ATOM 1369 C C . ASN A 1 171 ? -16.670 -13.784 -17.455 1.00 55.72 171 ASN A C 1
ATOM 1371 O O . ASN A 1 171 ? -17.768 -13.561 -16.948 1.00 55.72 171 ASN A O 1
ATOM 1375 N N . ASP A 1 172 ? -15.996 -14.914 -17.226 1.00 57.03 172 ASP A N 1
ATOM 1376 C CA . ASP A 1 172 ? -16.451 -15.957 -16.304 1.00 57.03 172 ASP A CA 1
ATOM 1377 C C . ASP A 1 172 ? -16.061 -15.649 -14.847 1.00 57.03 172 ASP A C 1
ATOM 1379 O O . 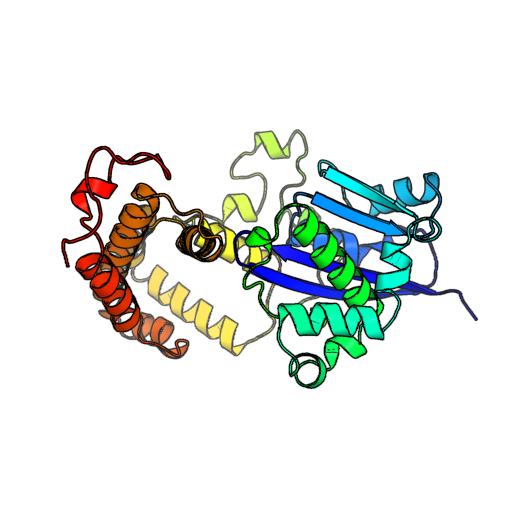ASP A 1 172 ? -16.894 -15.790 -13.952 1.00 57.03 172 ASP A O 1
ATOM 1383 N N . GLY A 1 173 ? -14.856 -15.123 -14.594 1.00 58.12 173 GLY A N 1
ATOM 1384 C CA . GLY A 1 173 ? -14.424 -14.712 -13.250 1.00 58.12 173 GLY A CA 1
ATOM 1385 C C . GLY A 1 173 ? -15.268 -13.575 -12.663 1.00 58.12 173 GLY A C 1
ATOM 1386 O O . GLY A 1 173 ? -15.642 -13.612 -11.492 1.00 58.12 173 GLY A O 1
ATOM 1387 N N . THR A 1 174 ? -15.671 -12.606 -13.489 1.00 57.38 174 THR A N 1
ATOM 1388 C CA . THR A 1 174 ? -16.553 -11.498 -13.066 1.00 57.38 174 THR A CA 1
ATOM 1389 C C . THR A 1 174 ? -17.966 -11.953 -12.679 1.00 57.38 174 THR A C 1
ATOM 1391 O O . THR A 1 174 ? -18.616 -11.293 -11.868 1.00 57.38 174 THR A O 1
ATOM 1394 N N . ARG A 1 175 ? -18.439 -13.099 -13.193 1.00 59.16 175 ARG A N 1
ATOM 1395 C CA . ARG A 1 175 ? -19.738 -13.696 -12.823 1.00 59.16 175 ARG A CA 1
ATOM 1396 C C . ARG A 1 175 ? -19.700 -14.429 -11.482 1.00 59.16 175 ARG A C 1
ATOM 1398 O O . ARG A 1 175 ? -20.734 -14.534 -10.828 1.00 59.16 175 ARG A O 1
ATOM 1405 N N . CYS A 1 176 ? -18.528 -14.903 -11.062 1.00 60.75 176 CYS A N 1
ATOM 1406 C CA . CYS A 1 176 ? -18.351 -15.667 -9.825 1.00 60.75 176 CYS A CA 1
ATOM 1407 C C . CYS A 1 176 ? -18.235 -14.793 -8.564 1.00 60.75 176 CYS A C 1
ATOM 1409 O O . CYS A 1 176 ? -18.296 -15.322 -7.453 1.00 60.75 176 CYS A O 1
ATOM 1411 N N . GLY A 1 177 ? -18.121 -13.466 -8.701 1.00 73.31 177 GLY A N 1
ATOM 1412 C CA . GLY A 1 177 ? -18.164 -12.523 -7.580 1.00 73.31 177 GLY A CA 1
ATOM 1413 C C . GLY A 1 177 ? -17.141 -12.859 -6.491 1.00 73.31 177 GLY A C 1
ATOM 1414 O O . GLY A 1 177 ? -15.947 -12.776 -6.716 1.00 73.31 177 GLY A O 1
ATOM 1415 N N . GLN A 1 178 ? -17.594 -13.266 -5.301 1.00 71.81 178 GLN A N 1
ATOM 1416 C CA . GLN A 1 178 ? -16.695 -13.623 -4.190 1.00 71.81 178 GLN A CA 1
ATOM 1417 C C . GLN A 1 178 ? -15.931 -14.944 -4.383 1.00 71.81 178 GLN A C 1
ATOM 1419 O O . GLN A 1 178 ? -15.020 -15.229 -3.612 1.00 71.81 178 GLN A O 1
ATOM 1424 N N . LEU A 1 179 ? -16.306 -15.755 -5.373 1.00 77.69 179 LEU A N 1
ATOM 1425 C CA . LEU A 1 179 ? -15.658 -17.025 -5.711 1.00 77.69 179 LEU A CA 1
ATOM 1426 C C . LEU A 1 179 ? -14.733 -16.892 -6.931 1.00 77.69 179 LEU A C 1
ATOM 1428 O O . LEU A 1 179 ? -14.352 -17.895 -7.526 1.00 77.69 179 LEU A O 1
ATOM 1432 N N . SER A 1 180 ? -14.419 -15.662 -7.341 1.00 80.88 180 SER A N 1
ATOM 1433 C CA . SER A 1 180 ? -13.599 -15.378 -8.519 1.00 80.88 180 SER A CA 1
ATOM 1434 C C . SER A 1 180 ? -12.119 -15.732 -8.317 1.00 80.88 180 SER A C 1
ATOM 1436 O O . SER A 1 180 ? -11.483 -16.250 -9.231 1.00 80.88 180 SER A O 1
ATOM 1438 N N . SER A 1 181 ? -11.593 -15.511 -7.109 1.00 85.06 181 SER A N 1
ATOM 1439 C CA . SER A 1 181 ? -10.221 -15.838 -6.708 1.00 85.06 181 SER A CA 1
ATOM 1440 C C . SER A 1 181 ? -10.115 -16.062 -5.204 1.00 85.06 181 SER A C 1
ATOM 1442 O O . SER A 1 181 ? -10.999 -15.686 -4.429 1.00 85.06 181 SER A O 1
ATOM 1444 N N . LEU A 1 182 ? -8.989 -16.631 -4.776 1.00 87.69 182 LEU A N 1
ATOM 1445 C CA . LEU A 1 182 ? -8.622 -16.802 -3.377 1.00 87.69 182 LEU A CA 1
ATOM 1446 C C . LEU A 1 182 ? -8.595 -15.462 -2.638 1.00 87.69 182 LEU A C 1
ATOM 1448 O O . LEU A 1 182 ? -9.032 -15.395 -1.490 1.00 87.69 182 LEU A O 1
ATOM 1452 N N . SER A 1 183 ? -8.132 -14.391 -3.295 1.00 86.56 183 SER A N 1
ATOM 1453 C CA . SER A 1 183 ? -8.154 -13.052 -2.707 1.00 86.56 183 SER A CA 1
ATOM 1454 C C . SER A 1 183 ? -9.581 -12.590 -2.402 1.00 86.56 183 SER A C 1
ATOM 1456 O O . SER A 1 183 ? -9.855 -12.192 -1.273 1.00 86.56 183 SER A O 1
ATOM 1458 N N . SER A 1 184 ? -10.516 -12.722 -3.345 1.00 86.00 184 SER A N 1
ATOM 1459 C CA . SER A 1 184 ? -11.932 -12.372 -3.153 1.00 86.00 184 SER A CA 1
ATOM 1460 C C . SER A 1 184 ? -12.639 -13.288 -2.143 1.00 86.00 184 SER A C 1
ATOM 1462 O O . SER A 1 184 ? -13.518 -12.851 -1.387 1.00 86.00 184 SER A O 1
ATOM 1464 N N . PHE A 1 185 ? -12.226 -14.555 -2.092 1.00 89.12 185 PHE A N 1
ATOM 1465 C CA . PHE A 1 185 ? -12.782 -15.557 -1.197 1.00 89.12 185 PHE A CA 1
ATOM 1466 C C . PHE A 1 185 ? -12.361 -15.328 0.259 1.00 89.12 185 PHE A C 1
ATOM 1468 O O . PHE A 1 185 ? -13.230 -15.222 1.126 1.00 89.12 185 PHE A O 1
ATOM 1475 N N . LEU A 1 186 ? -11.057 -15.198 0.527 1.00 91.38 186 LEU A N 1
ATOM 1476 C CA . LEU A 1 186 ? -10.510 -15.116 1.886 1.00 91.38 186 LEU A CA 1
ATOM 1477 C C . LEU A 1 186 ? -10.495 -13.700 2.468 1.00 91.38 186 LEU A C 1
ATOM 1479 O O . LEU A 1 186 ? -10.550 -13.547 3.688 1.00 91.38 186 LEU A O 1
ATOM 1483 N N . ASN A 1 187 ? -10.435 -12.652 1.640 1.00 91.25 187 ASN A N 1
ATOM 1484 C CA . ASN A 1 187 ? -10.324 -11.281 2.135 1.00 91.25 187 ASN A CA 1
ATOM 1485 C C . ASN A 1 187 ? -11.659 -10.774 2.707 1.00 91.25 187 ASN A C 1
ATOM 1487 O O . ASN A 1 187 ? -12.440 -10.083 2.048 1.00 91.25 187 ASN A O 1
ATOM 1491 N N . LYS A 1 188 ? -11.920 -11.123 3.970 1.00 91.50 188 LYS A N 1
ATOM 1492 C CA . LYS A 1 188 ? -13.090 -10.696 4.756 1.00 91.50 188 LYS A CA 1
ATOM 1493 C C . LYS A 1 188 ? -12.750 -9.609 5.781 1.00 91.50 188 LYS A C 1
ATOM 1495 O O . LYS A 1 188 ? -13.495 -9.419 6.749 1.00 91.50 188 LYS A O 1
ATOM 1500 N N . CYS A 1 189 ? -11.636 -8.898 5.597 1.00 93.25 189 CYS A N 1
ATOM 1501 C CA . CYS A 1 189 ? -11.236 -7.793 6.466 1.00 93.25 189 CYS A CA 1
ATOM 1502 C C . CYS A 1 189 ? -12.295 -6.674 6.465 1.00 93.25 189 CYS A C 1
ATOM 1504 O O . CYS A 1 189 ? -12.850 -6.335 5.417 1.00 93.25 189 CYS A O 1
ATOM 1506 N N . CYS A 1 190 ? -12.552 -6.075 7.630 1.00 93.50 190 CYS A N 1
ATOM 1507 C CA . CYS A 1 190 ? -13.554 -5.011 7.776 1.00 93.50 190 CYS A CA 1
ATOM 1508 C C . CYS A 1 190 ? -13.068 -3.664 7.218 1.00 93.50 190 CYS A C 1
ATOM 1510 O O . CYS A 1 190 ? -13.827 -2.938 6.578 1.00 93.50 190 CYS A O 1
ATOM 1512 N N . THR A 1 191 ? -11.786 -3.342 7.411 1.00 92.62 191 THR A N 1
ATOM 1513 C CA . THR A 1 191 ? -11.203 -2.051 7.019 1.00 92.62 191 THR A CA 1
ATOM 1514 C C . THR A 1 191 ? -10.551 -2.111 5.641 1.00 92.62 191 THR A C 1
ATOM 1516 O O . THR A 1 191 ? -10.010 -3.137 5.229 1.00 92.62 191 THR A O 1
ATOM 1519 N N . VAL A 1 192 ? -10.537 -0.984 4.923 1.00 89.25 192 VAL A N 1
ATOM 1520 C CA . VAL A 1 192 ? -9.856 -0.880 3.618 1.00 89.25 192 VAL A CA 1
ATOM 1521 C C . VAL A 1 192 ? -8.348 -1.096 3.765 1.00 89.25 192 VAL A C 1
ATOM 1523 O O . VAL A 1 192 ? -7.755 -1.811 2.962 1.00 89.25 192 VAL A O 1
ATOM 1526 N N . MET A 1 193 ? -7.731 -0.546 4.814 1.00 88.44 193 MET A N 1
ATOM 1527 C CA . MET A 1 193 ? -6.314 -0.780 5.116 1.00 88.44 193 MET A CA 1
ATOM 1528 C C . MET A 1 193 ? -6.016 -2.260 5.409 1.00 88.44 193 MET A C 1
ATOM 1530 O O . MET A 1 193 ? -5.034 -2.794 4.899 1.00 88.44 193 MET A O 1
ATOM 1534 N N . GLY A 1 194 ? -6.902 -2.959 6.129 1.00 90.56 194 GLY A N 1
ATOM 1535 C CA . GLY A 1 194 ? -6.783 -4.397 6.376 1.00 90.56 194 GLY A CA 1
ATOM 1536 C C . GLY A 1 194 ? -6.913 -5.216 5.094 1.00 90.56 194 GLY A C 1
ATOM 1537 O O . GLY A 1 194 ? -6.075 -6.072 4.834 1.00 90.56 194 GLY A O 1
ATOM 1538 N N . LYS A 1 195 ? -7.889 -4.887 4.234 1.00 89.88 195 LYS A N 1
ATOM 1539 C CA . LYS A 1 195 ? -8.043 -5.530 2.917 1.00 89.88 195 LYS A CA 1
ATOM 1540 C C . LYS A 1 195 ? -6.786 -5.388 2.061 1.00 89.88 195 LYS A C 1
ATOM 1542 O O . LYS A 1 195 ? -6.393 -6.353 1.409 1.00 89.88 195 LYS A O 1
ATOM 1547 N N . ARG A 1 196 ? -6.158 -4.204 2.075 1.00 86.06 196 ARG A N 1
ATOM 1548 C CA . ARG A 1 196 ? -4.895 -3.933 1.368 1.00 86.06 196 ARG A CA 1
ATOM 1549 C C . ARG A 1 196 ? -3.746 -4.765 1.942 1.00 86.06 196 ARG A C 1
ATOM 1551 O O . ARG A 1 196 ? -3.048 -5.421 1.176 1.00 86.06 196 ARG A O 1
ATOM 1558 N N . ARG A 1 197 ? -3.586 -4.792 3.270 1.00 87.25 197 ARG A N 1
ATOM 1559 C CA . ARG A 1 197 ? -2.536 -5.573 3.947 1.00 87.25 197 ARG A CA 1
ATOM 1560 C C . ARG A 1 197 ? -2.688 -7.079 3.717 1.00 87.25 197 ARG A C 1
ATOM 1562 O O . ARG A 1 197 ? -1.709 -7.732 3.378 1.00 87.25 197 ARG A O 1
ATOM 1569 N N . PHE A 1 198 ? -3.905 -7.608 3.830 1.00 90.62 198 PHE A N 1
ATOM 1570 C CA . PHE A 1 198 ? -4.195 -9.020 3.571 1.00 90.62 198 PHE A CA 1
ATOM 1571 C C . PHE A 1 198 ? -3.825 -9.411 2.138 1.00 90.62 198 PHE A C 1
ATOM 1573 O O . PHE A 1 198 ? -3.144 -10.408 1.915 1.00 90.62 198 PHE A O 1
ATOM 1580 N N . PHE A 1 199 ? -4.225 -8.593 1.159 1.00 86.88 199 PHE A N 1
ATOM 1581 C CA . PHE A 1 199 ? -3.862 -8.826 -0.235 1.00 86.88 199 PHE A CA 1
ATOM 1582 C C . PHE A 1 199 ? -2.342 -8.847 -0.428 1.00 86.88 199 PHE A C 1
ATOM 1584 O O . PHE A 1 199 ? -1.824 -9.765 -1.055 1.00 86.88 199 PHE A O 1
ATOM 1591 N N . GLN A 1 200 ? -1.623 -7.886 0.163 1.00 82.56 200 GLN A N 1
ATOM 1592 C CA . GLN A 1 200 ? -0.160 -7.833 0.103 1.00 82.56 200 GLN A CA 1
ATOM 1593 C C . GLN A 1 200 ? 0.506 -9.079 0.694 1.00 82.56 200 GLN A C 1
ATOM 1595 O O . GLN A 1 200 ? 1.458 -9.570 0.095 1.00 82.56 200 GLN A O 1
ATOM 1600 N N . GLN A 1 201 ? 0.010 -9.590 1.826 1.00 85.38 201 GLN A N 1
ATOM 1601 C CA . GLN A 1 201 ? 0.506 -10.828 2.439 1.00 85.38 201 GLN A CA 1
ATOM 1602 C C . GLN A 1 201 ? 0.235 -12.049 1.553 1.00 85.38 201 GLN A C 1
ATOM 1604 O O . GLN A 1 201 ? 1.089 -12.920 1.424 1.00 85.38 201 GLN A O 1
ATOM 1609 N N . LEU A 1 202 ? -0.930 -12.097 0.902 1.00 85.19 202 LEU A N 1
ATOM 1610 C CA . LEU A 1 202 ? -1.312 -13.212 0.038 1.00 85.19 202 LEU A CA 1
ATOM 1611 C C . LEU A 1 202 ? -0.437 -13.306 -1.223 1.00 85.19 202 LEU A C 1
ATOM 1613 O O . LEU A 1 202 ? -0.083 -14.404 -1.645 1.00 85.19 202 LEU A O 1
ATOM 1617 N N . VAL A 1 203 ? -0.085 -12.165 -1.823 1.00 79.06 203 VAL A N 1
ATOM 1618 C CA . VAL A 1 203 ? 0.751 -12.118 -3.039 1.00 79.06 203 VAL A CA 1
ATOM 1619 C C . VAL A 1 203 ? 2.259 -12.111 -2.747 1.00 79.06 203 VAL A C 1
ATOM 1621 O O . VAL A 1 203 ? 3.053 -12.272 -3.672 1.00 79.06 203 VAL A O 1
ATOM 1624 N N . HIS A 1 204 ? 2.659 -11.975 -1.476 1.00 76.81 204 HIS A N 1
ATOM 1625 C CA . HIS A 1 204 ? 4.049 -12.067 -1.015 1.00 76.81 204 HIS A CA 1
ATOM 1626 C C . HIS A 1 204 ? 4.183 -13.033 0.168 1.00 76.81 204 HIS A C 1
ATOM 1628 O O . HIS A 1 204 ? 4.279 -12.596 1.321 1.00 76.81 204 HIS A O 1
ATOM 1634 N N . PRO A 1 205 ? 4.226 -14.349 -0.091 1.00 80.88 205 PRO A N 1
ATOM 1635 C CA . PRO A 1 205 ? 4.452 -15.320 0.965 1.00 80.88 205 PRO A CA 1
ATOM 1636 C C . PRO A 1 205 ? 5.824 -15.096 1.602 1.00 80.88 205 PRO A C 1
ATOM 1638 O O . PRO A 1 205 ? 6.824 -14.880 0.910 1.00 80.88 205 PRO A O 1
ATOM 1641 N N . THR A 1 206 ? 5.879 -15.188 2.928 1.00 82.31 206 THR A N 1
ATOM 1642 C CA . THR A 1 206 ? 7.140 -15.146 3.669 1.00 82.31 206 THR A CA 1
ATOM 1643 C C . THR A 1 206 ? 7.665 -16.552 3.930 1.00 82.31 206 THR A C 1
ATOM 1645 O O . THR A 1 206 ? 6.902 -17.491 4.150 1.00 82.31 206 THR A O 1
ATOM 1648 N N . THR A 1 207 ? 8.986 -16.694 3.921 1.00 83.94 207 THR A N 1
ATOM 1649 C CA . THR A 1 207 ? 9.701 -17.910 4.336 1.00 83.94 207 THR A CA 1
ATOM 1650 C C . THR A 1 207 ? 10.149 -17.835 5.797 1.00 83.94 207 THR A C 1
ATOM 1652 O O . THR A 1 207 ? 10.753 -18.776 6.315 1.00 83.94 207 THR A O 1
ATOM 1655 N N . ASN A 1 208 ? 9.855 -16.725 6.482 1.00 87.25 208 ASN A N 1
ATOM 1656 C CA . ASN A 1 208 ? 10.253 -16.515 7.862 1.00 87.25 208 ASN A CA 1
ATOM 1657 C C . ASN A 1 208 ? 9.449 -17.422 8.802 1.00 87.25 208 ASN A C 1
ATOM 1659 O O . ASN A 1 208 ? 8.288 -17.158 9.117 1.00 87.25 208 ASN A O 1
ATOM 1663 N N . LYS A 1 209 ? 10.111 -18.474 9.284 1.00 92.50 209 LYS A N 1
ATOM 1664 C CA . LYS A 1 209 ? 9.528 -19.465 10.183 1.00 92.50 209 LYS A CA 1
ATOM 1665 C C . LYS A 1 209 ? 9.012 -18.862 11.495 1.00 92.50 209 LYS A C 1
ATOM 1667 O O . LYS A 1 209 ? 7.905 -19.202 11.891 1.00 92.50 209 LYS A O 1
ATOM 1672 N N . THR A 1 210 ? 9.770 -17.975 12.146 1.00 90.62 210 THR A N 1
ATOM 1673 C CA . THR A 1 210 ? 9.368 -17.419 13.453 1.00 90.62 210 THR A CA 1
ATOM 1674 C C . THR A 1 210 ? 8.136 -16.537 13.325 1.00 90.62 210 THR A C 1
ATOM 1676 O O . THR A 1 210 ? 7.252 -16.576 14.175 1.00 90.62 210 THR A O 1
ATOM 1679 N N . TRP A 1 211 ? 8.046 -15.782 12.227 1.00 89.75 211 TRP A N 1
ATOM 1680 C CA . TRP A 1 211 ? 6.847 -15.018 11.910 1.00 89.75 211 TRP A CA 1
ATOM 1681 C C . TRP A 1 211 ? 5.651 -15.942 11.655 1.00 89.75 211 TRP A C 1
ATOM 1683 O O . TRP A 1 211 ? 4.599 -15.743 12.248 1.00 89.75 211 TRP A O 1
ATOM 1693 N N . LEU A 1 212 ? 5.817 -16.987 10.835 1.00 92.81 212 LEU A N 1
ATOM 1694 C CA . LEU A 1 212 ? 4.735 -17.924 10.511 1.00 92.81 212 LEU A CA 1
ATOM 1695 C C . LEU A 1 212 ? 4.189 -18.640 11.751 1.00 92.81 212 LEU A C 1
ATOM 1697 O O . LEU A 1 212 ? 2.978 -18.684 11.937 1.00 92.81 212 LEU A O 1
ATOM 1701 N N . GLU A 1 213 ? 5.066 -19.180 12.601 1.00 93.81 213 GLU A N 1
ATOM 1702 C CA . GLU A 1 213 ? 4.667 -19.864 13.840 1.00 93.81 213 GLU A CA 1
ATOM 1703 C C . GLU A 1 213 ? 3.840 -18.944 14.747 1.00 93.81 213 GLU A C 1
ATOM 1705 O O . GLU A 1 213 ? 2.800 -19.358 15.255 1.00 93.81 213 GLU A O 1
ATOM 1710 N N . ARG A 1 214 ? 4.238 -17.673 14.860 1.00 90.88 214 ARG A N 1
ATOM 1711 C CA . ARG A 1 214 ? 3.511 -16.659 15.629 1.00 90.88 214 ARG A CA 1
ATOM 1712 C C . ARG A 1 214 ? 2.127 -16.341 15.051 1.00 90.88 214 ARG A C 1
ATOM 1714 O O . ARG A 1 214 ? 1.170 -16.200 15.809 1.00 90.88 214 ARG A O 1
ATOM 1721 N N . GLU A 1 215 ? 2.001 -16.200 13.730 1.00 92.19 215 GLU A N 1
ATOM 1722 C CA . GLU A 1 215 ? 0.697 -15.946 13.095 1.00 92.19 215 GLU A CA 1
ATOM 1723 C C . GLU A 1 215 ? -0.258 -17.136 13.263 1.00 92.19 215 GLU A C 1
ATOM 1725 O O . GLU A 1 215 ? -1.455 -16.939 13.486 1.00 92.19 215 GLU A O 1
ATOM 1730 N N . TYR A 1 216 ? 0.259 -18.367 13.179 1.00 94.12 216 TYR A N 1
ATOM 1731 C CA . TYR A 1 216 ? -0.543 -19.571 13.399 1.00 94.12 216 TYR A CA 1
ATOM 1732 C C . TYR A 1 216 ? -1.016 -19.682 14.849 1.00 94.12 216 TYR A C 1
ATOM 1734 O O . TYR A 1 216 ? -2.204 -19.896 15.065 1.00 94.12 216 TYR A O 1
ATOM 1742 N N . GLU A 1 217 ? -0.142 -19.433 15.829 1.00 93.75 217 GLU A N 1
ATOM 1743 C CA . GLU A 1 217 ? -0.515 -19.431 17.250 1.00 93.75 217 GLU A CA 1
ATOM 1744 C C . GLU A 1 217 ? -1.638 -18.425 17.547 1.00 93.75 217 GLU A C 1
ATOM 1746 O O . GLU A 1 217 ? -2.630 -18.760 18.196 1.00 93.75 217 GLU A O 1
ATOM 1751 N N . LEU A 1 218 ? -1.529 -17.198 17.024 1.00 91.50 218 LEU A N 1
ATOM 1752 C CA . LEU A 1 218 ? -2.584 -16.197 17.188 1.00 91.50 218 LEU A CA 1
ATOM 1753 C C . LEU A 1 218 ? -3.891 -16.635 16.514 1.00 91.50 218 LEU A C 1
ATOM 1755 O O . LEU A 1 218 ? -4.974 -16.412 17.057 1.00 91.50 218 LEU A O 1
ATOM 1759 N N . THR A 1 219 ? -3.796 -17.241 15.330 1.00 93.31 219 THR A N 1
ATOM 1760 C CA . THR A 1 219 ? -4.967 -17.732 14.596 1.00 93.31 219 THR A CA 1
ATOM 1761 C C . THR A 1 219 ? -5.692 -18.812 15.393 1.00 93.31 219 THR A C 1
ATOM 1763 O O . THR A 1 219 ? -6.909 -18.722 15.538 1.00 93.31 219 THR A O 1
ATOM 1766 N N . ASP A 1 220 ? -4.968 -19.773 15.966 1.00 94.62 220 ASP A N 1
ATOM 1767 C CA . ASP A 1 220 ? -5.543 -20.838 16.792 1.00 94.62 220 ASP A CA 1
ATOM 1768 C C . ASP A 1 220 ? -6.257 -20.263 18.025 1.00 94.62 220 ASP A C 1
ATOM 1770 O O . ASP A 1 220 ? -7.414 -20.594 18.287 1.00 94.62 220 ASP A O 1
ATOM 1774 N N . VAL A 1 221 ? -5.633 -19.301 18.715 1.00 92.81 221 VAL A N 1
ATOM 1775 C CA . VAL A 1 221 ? -6.243 -18.607 19.864 1.00 92.81 221 VAL A CA 1
ATOM 1776 C C . VAL A 1 221 ? -7.542 -17.900 19.465 1.00 92.81 221 VAL A C 1
ATOM 1778 O O . VAL A 1 221 ? -8.528 -17.951 20.203 1.00 92.81 221 VAL A O 1
ATOM 1781 N N . LEU A 1 222 ? -7.578 -17.235 18.308 1.00 91.75 222 LEU 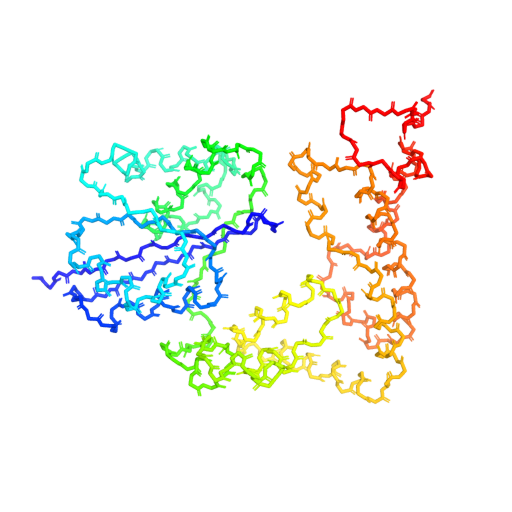A N 1
ATOM 1782 C CA . LEU A 1 222 ? -8.776 -16.541 17.824 1.00 91.75 222 LEU A CA 1
ATOM 1783 C C . LEU A 1 222 ? -9.871 -17.506 17.348 1.00 91.75 222 LEU A C 1
ATOM 1785 O O . LEU A 1 222 ? -11.051 -17.187 17.490 1.00 91.75 222 LEU A O 1
ATOM 1789 N N . LEU A 1 223 ? -9.505 -18.674 16.814 1.00 92.69 223 LEU A N 1
ATOM 1790 C CA . LEU A 1 223 ? -10.455 -19.721 16.432 1.00 92.69 223 LEU A CA 1
ATOM 1791 C C . LEU A 1 223 ? -11.124 -20.360 17.654 1.00 92.69 223 LEU A C 1
ATOM 1793 O O . LEU A 1 223 ? -12.319 -20.644 17.612 1.00 92.69 223 LEU A O 1
ATOM 1797 N N . GLU A 1 224 ? -10.389 -20.545 18.751 1.00 93.00 224 GLU A N 1
ATOM 1798 C CA . GLU A 1 224 ? -10.945 -21.043 20.018 1.00 93.00 224 GLU A CA 1
ATOM 1799 C C . GLU A 1 224 ? -11.838 -20.011 20.724 1.00 93.00 224 GLU A C 1
ATOM 1801 O O . GLU A 1 224 ? -12.728 -20.374 21.494 1.00 93.00 224 GLU A O 1
ATOM 1806 N N . ASN A 1 225 ? -11.624 -18.722 20.451 1.00 90.56 225 ASN A N 1
ATOM 1807 C CA . ASN A 1 225 ? -12.296 -17.607 21.111 1.00 90.56 225 ASN A CA 1
ATOM 1808 C C . ASN A 1 225 ? -13.105 -16.762 20.111 1.00 90.56 225 ASN A C 1
ATOM 1810 O O . ASN A 1 225 ? -12.867 -15.563 19.959 1.00 90.56 225 ASN A O 1
ATOM 1814 N N . GLU A 1 226 ? -14.088 -17.374 19.442 1.00 89.94 226 GLU A N 1
ATOM 1815 C CA . GLU A 1 226 ? -14.861 -16.733 18.362 1.00 89.94 226 GLU A CA 1
ATOM 1816 C C . GLU A 1 226 ? -15.526 -15.401 18.775 1.00 89.94 226 GLU A C 1
ATOM 1818 O O . GLU A 1 226 ? -15.623 -14.477 17.965 1.00 89.94 226 GLU A O 1
ATOM 1823 N N . GLU A 1 227 ? -15.919 -15.253 20.047 1.00 91.25 227 GLU A N 1
ATOM 1824 C CA . GLU A 1 227 ? -16.468 -14.002 20.596 1.00 91.25 227 GLU A CA 1
ATOM 1825 C C . GLU A 1 227 ? -15.517 -12.815 20.377 1.00 91.25 227 GLU A C 1
ATOM 1827 O O . GLU A 1 227 ? -15.954 -11.740 19.960 1.00 91.25 227 GLU A O 1
ATOM 1832 N N . TYR A 1 228 ? -14.204 -13.024 20.549 1.00 89.25 228 TYR A N 1
ATOM 1833 C CA . TYR A 1 228 ? -13.219 -11.971 20.311 1.00 89.25 228 TYR A CA 1
ATOM 1834 C C . TYR A 1 228 ? -13.217 -11.529 18.854 1.00 89.25 228 TYR A C 1
ATOM 1836 O O . TYR A 1 228 ? -13.077 -10.338 18.577 1.00 89.25 228 TYR A O 1
ATOM 1844 N N . VAL A 1 229 ? -13.384 -12.463 17.917 1.00 90.69 229 VAL A N 1
ATOM 1845 C CA . VAL A 1 229 ? -13.438 -12.154 16.487 1.00 90.69 229 VAL A CA 1
ATOM 1846 C C . VAL A 1 229 ? -14.695 -11.350 16.172 1.00 90.69 229 VAL A C 1
ATOM 1848 O O . VAL A 1 229 ? -14.601 -10.322 15.502 1.00 90.69 229 VAL A O 1
ATOM 1851 N N . GLN A 1 230 ? -15.860 -11.777 16.661 1.00 92.00 230 GLN A N 1
ATOM 1852 C CA . GLN A 1 230 ? -17.135 -11.108 16.387 1.00 92.00 230 GLN A CA 1
ATOM 1853 C C . GLN A 1 230 ? -17.148 -9.671 16.930 1.00 92.00 230 GLN A C 1
ATOM 1855 O O . GLN A 1 230 ? -17.400 -8.734 16.170 1.00 92.00 230 GLN A O 1
ATOM 1860 N N . GLU A 1 231 ? -16.768 -9.477 18.194 1.00 92.69 231 GLU A N 1
ATOM 1861 C CA . GLU A 1 231 ? -16.707 -8.149 18.813 1.00 92.69 231 GLU A CA 1
ATOM 1862 C C . GLU A 1 231 ? -15.646 -7.259 18.154 1.00 92.69 231 GLU A C 1
ATOM 1864 O O . GLU A 1 231 ? -15.917 -6.105 17.810 1.00 92.69 231 GLU A O 1
ATOM 1869 N N . SER A 1 232 ? -14.456 -7.798 17.865 1.00 91.56 232 SER A N 1
ATOM 1870 C CA . SER A 1 232 ? -13.402 -7.033 17.182 1.00 91.56 232 SER A CA 1
ATOM 1871 C C . SER A 1 232 ? -13.855 -6.524 15.817 1.00 91.56 232 SER A C 1
ATOM 1873 O O . SER A 1 232 ? -13.527 -5.401 15.431 1.00 91.56 232 SER A O 1
ATOM 1875 N N . ARG A 1 233 ? -14.640 -7.316 15.077 1.00 94.00 233 ARG A N 1
ATOM 1876 C CA . ARG A 1 233 ? -15.187 -6.897 13.781 1.00 94.00 233 ARG A CA 1
ATOM 1877 C C . ARG A 1 233 ? -16.147 -5.717 13.921 1.00 94.00 233 ARG A C 1
ATOM 1879 O O . ARG A 1 233 ? -16.048 -4.803 13.104 1.00 94.00 233 ARG A O 1
ATOM 1886 N N . CYS A 1 234 ? -16.987 -5.688 14.958 1.00 93.75 234 CYS A N 1
ATOM 1887 C CA . CYS A 1 234 ? -17.891 -4.568 15.240 1.00 93.75 234 CYS A CA 1
ATOM 1888 C C . CYS A 1 234 ? -17.133 -3.246 15.455 1.00 93.75 234 CYS A C 1
ATOM 1890 O O . CYS A 1 234 ? -17.553 -2.204 14.947 1.00 93.75 234 CYS A O 1
ATOM 1892 N N . PHE A 1 235 ? -15.995 -3.277 16.157 1.00 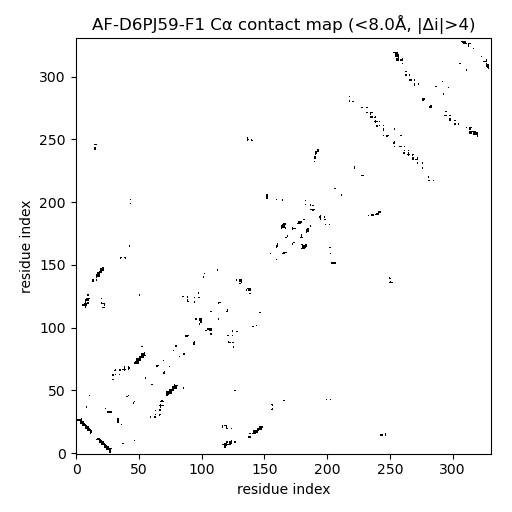93.06 235 PHE A N 1
ATOM 1893 C CA . PHE A 1 235 ? -15.127 -2.101 16.305 1.00 93.06 235 PHE A CA 1
ATOM 1894 C C . PHE A 1 235 ? -14.434 -1.735 14.984 1.00 93.06 235 PHE A C 1
ATOM 1896 O O . PHE A 1 235 ? -14.479 -0.584 14.545 1.00 93.06 235 PHE A O 1
ATOM 1903 N N . LEU A 1 236 ? -13.832 -2.718 14.303 1.00 93.19 236 LEU A N 1
ATOM 1904 C CA . LEU A 1 236 ? -13.074 -2.506 13.065 1.00 93.19 236 LEU A CA 1
ATOM 1905 C C . LEU A 1 236 ? -13.927 -1.937 11.920 1.00 93.19 236 LEU A C 1
ATOM 1907 O O . LEU A 1 236 ? -13.407 -1.186 11.102 1.00 93.19 236 LEU A O 1
ATOM 1911 N N . GLU A 1 237 ? -15.220 -2.256 11.835 1.00 93.88 237 GLU A N 1
ATOM 1912 C CA . GLU A 1 237 ? -16.116 -1.710 10.800 1.00 93.88 237 GLU A CA 1
ATOM 1913 C C . GLU A 1 237 ? -16.310 -0.189 10.897 1.00 93.88 237 GLU A C 1
ATOM 1915 O O . GLU A 1 237 ? -16.547 0.482 9.885 1.00 93.88 237 GLU A O 1
ATOM 1920 N N . LYS A 1 238 ? -16.178 0.374 12.100 1.00 92.44 238 LYS A N 1
ATOM 1921 C CA . LYS A 1 238 ? -16.317 1.815 12.336 1.00 92.44 238 LYS A CA 1
ATOM 1922 C C . LYS A 1 238 ? -15.029 2.583 12.044 1.00 92.44 238 LYS A C 1
ATOM 1924 O O . LYS A 1 238 ? -15.086 3.773 11.724 1.00 92.44 238 LYS A O 1
ATOM 1929 N N . ILE A 1 239 ? -13.884 1.905 12.110 1.00 93.56 239 ILE A N 1
ATOM 1930 C CA . ILE A 1 239 ? -12.566 2.488 11.864 1.00 93.56 239 ILE A CA 1
ATOM 1931 C C . ILE A 1 239 ? -12.414 2.813 10.374 1.00 93.56 239 ILE A C 1
ATOM 1933 O O . ILE A 1 239 ? -12.541 1.960 9.491 1.00 93.56 239 ILE A O 1
ATOM 1937 N N . LYS A 1 240 ? -12.137 4.085 10.078 1.00 91.38 240 LYS A N 1
ATOM 1938 C CA . LYS A 1 240 ? -11.847 4.550 8.718 1.00 91.38 240 LYS A CA 1
ATOM 1939 C C . LYS A 1 240 ? -10.403 4.248 8.330 1.00 91.38 240 LYS A C 1
ATOM 1941 O O . LYS A 1 240 ? -9.595 3.777 9.121 1.00 91.38 240 LYS A O 1
ATOM 1946 N N . ASP A 1 241 ? -10.078 4.497 7.066 1.00 89.25 241 ASP A N 1
ATOM 1947 C CA . ASP A 1 241 ? -8.725 4.300 6.551 1.00 89.25 241 ASP A CA 1
ATOM 1948 C C . ASP A 1 241 ? -7.780 5.381 7.112 1.00 89.25 241 ASP A C 1
ATOM 1950 O O . ASP A 1 241 ? -7.654 6.471 6.547 1.00 89.25 241 ASP A O 1
ATOM 1954 N N . ILE A 1 242 ? -7.159 5.079 8.257 1.00 89.56 242 ILE A N 1
ATOM 1955 C CA . ILE A 1 242 ? -6.258 5.985 8.985 1.00 89.56 242 ILE A CA 1
ATOM 1956 C C . ILE A 1 242 ? -5.067 6.374 8.108 1.00 89.56 242 ILE A C 1
ATOM 1958 O O . ILE A 1 242 ? -4.668 7.533 8.089 1.00 89.56 242 ILE A O 1
ATOM 1962 N N . GLU A 1 243 ? -4.534 5.441 7.322 1.00 85.31 243 GLU A N 1
ATOM 1963 C CA . GLU A 1 243 ? -3.403 5.705 6.435 1.00 85.31 243 GLU A CA 1
ATOM 1964 C C . GLU A 1 243 ? -3.758 6.746 5.363 1.00 85.31 243 GLU A C 1
ATOM 1966 O O . GLU A 1 243 ? -3.021 7.713 5.149 1.00 85.31 243 GLU A O 1
ATOM 1971 N N . ARG A 1 244 ? -4.947 6.621 4.759 1.00 85.56 244 ARG A N 1
ATOM 1972 C CA . ARG A 1 244 ? -5.468 7.620 3.819 1.00 85.56 244 ARG A CA 1
ATOM 1973 C C . ARG A 1 244 ? -5.686 8.983 4.485 1.00 85.56 244 ARG A C 1
ATOM 1975 O O . ARG A 1 244 ? -5.381 10.005 3.869 1.00 85.56 244 ARG A O 1
ATOM 1982 N N . LEU A 1 245 ? -6.218 9.018 5.707 1.00 88.44 245 LEU A N 1
ATOM 1983 C CA . LEU A 1 245 ? -6.443 10.262 6.457 1.00 88.44 245 LEU A CA 1
ATOM 1984 C C . LEU A 1 245 ? -5.115 10.956 6.791 1.00 88.44 245 LEU A C 1
ATOM 1986 O O . LEU A 1 245 ? -4.952 12.142 6.502 1.00 88.44 245 LEU A O 1
ATOM 1990 N N . SER A 1 246 ? -4.124 10.207 7.277 1.00 87.38 246 SER A N 1
ATOM 1991 C CA . SER A 1 246 ? -2.760 10.694 7.512 1.00 87.38 246 SER A CA 1
ATOM 1992 C C . SER A 1 246 ? -2.145 11.292 6.248 1.00 87.38 246 SER A C 1
ATOM 1994 O O . SER A 1 246 ? -1.509 12.348 6.292 1.00 87.38 246 SER A O 1
ATOM 1996 N N . ARG A 1 247 ? -2.398 10.691 5.080 1.00 83.38 247 ARG A N 1
ATOM 1997 C CA . ARG A 1 247 ? -1.921 11.242 3.808 1.00 83.38 247 ARG A CA 1
ATOM 1998 C C . ARG A 1 247 ? -2.570 12.571 3.442 1.00 83.38 247 ARG A C 1
ATOM 2000 O O . ARG A 1 247 ? -1.884 13.456 2.923 1.00 83.38 247 ARG A O 1
ATOM 2007 N N . GLN A 1 248 ? -3.862 12.739 3.723 1.00 85.19 248 GLN A N 1
ATOM 2008 C CA . GLN A 1 248 ? -4.550 14.018 3.531 1.00 85.19 248 GLN A CA 1
ATOM 2009 C C . GLN A 1 248 ? -3.949 15.117 4.416 1.00 85.19 248 GLN A C 1
ATOM 2011 O O . GLN A 1 248 ? -3.786 16.243 3.941 1.00 85.19 248 GLN A O 1
ATOM 2016 N N . ILE A 1 249 ? -3.558 14.784 5.652 1.00 86.69 249 ILE A N 1
ATOM 2017 C CA . ILE A 1 249 ? -2.877 15.704 6.577 1.00 86.69 249 ILE A CA 1
ATOM 2018 C C . ILE A 1 249 ? -1.526 16.138 6.001 1.00 86.69 249 ILE A C 1
ATOM 2020 O O . ILE A 1 249 ? -1.281 17.334 5.841 1.00 86.69 249 ILE A O 1
ATOM 2024 N N . VAL A 1 250 ? -0.676 15.182 5.607 1.00 83.94 250 VAL A N 1
ATOM 2025 C CA . VAL A 1 250 ? 0.647 15.466 5.015 1.00 83.94 250 VAL A CA 1
ATOM 2026 C C . VAL A 1 250 ? 0.523 16.321 3.751 1.00 83.94 250 VAL A C 1
ATOM 2028 O O . VAL A 1 250 ? 1.272 17.281 3.562 1.00 83.94 250 VAL A O 1
ATOM 2031 N N . SER A 1 251 ? -0.470 16.019 2.913 1.00 79.88 251 SER A N 1
ATOM 2032 C CA . SER A 1 251 ? -0.745 16.749 1.670 1.00 79.88 251 SER A CA 1
ATOM 2033 C C . SER A 1 251 ? -1.380 18.125 1.898 1.00 79.88 251 SER A C 1
ATOM 2035 O O . SER A 1 251 ? -1.627 18.835 0.925 1.00 79.88 251 SER A O 1
ATOM 2037 N N . ARG A 1 252 ? -1.681 18.497 3.154 1.00 82.62 252 ARG A N 1
ATOM 2038 C CA . ARG A 1 252 ? -2.427 19.709 3.543 1.00 82.62 252 ARG A CA 1
ATOM 2039 C C . ARG A 1 252 ? -3.782 19.833 2.839 1.00 82.62 252 ARG A C 1
ATOM 2041 O O . ARG A 1 252 ? -4.235 20.931 2.532 1.00 82.62 252 ARG A O 1
ATOM 2048 N N . LYS A 1 253 ? -4.420 18.692 2.566 1.00 82.38 253 LYS A N 1
ATOM 2049 C CA . LYS A 1 253 ? -5.710 18.588 1.875 1.00 82.38 253 LYS A CA 1
ATOM 2050 C C . LYS A 1 253 ? -6.744 17.805 2.694 1.00 82.38 253 LYS A C 1
ATOM 2052 O O . LYS A 1 253 ? -7.537 17.049 2.136 1.00 82.38 253 LYS A O 1
ATOM 2057 N N . ILE A 1 254 ? -6.733 17.967 4.014 1.00 85.88 254 ILE A N 1
ATOM 2058 C CA . ILE A 1 254 ? -7.717 17.330 4.889 1.00 85.88 254 ILE A CA 1
ATOM 2059 C C . ILE A 1 254 ? -8.969 18.202 5.047 1.00 85.88 254 ILE A C 1
ATOM 2061 O O . ILE A 1 254 ? -8.875 19.419 5.194 1.00 85.88 254 ILE A O 1
ATOM 2065 N N . TYR A 1 255 ? -10.141 17.571 4.999 1.00 86.75 255 TYR A N 1
ATOM 2066 C CA . TYR A 1 255 ? -11.424 18.210 5.297 1.00 86.75 255 TYR A CA 1
ATOM 2067 C C . TYR A 1 255 ? -11.696 18.156 6.806 1.00 86.75 255 TYR A C 1
ATOM 2069 O O . TYR A 1 255 ? -11.307 17.174 7.442 1.00 86.75 255 TYR A O 1
ATOM 2077 N N . PRO A 1 256 ? -12.411 19.123 7.404 1.00 87.00 256 PRO A N 1
ATOM 2078 C CA . PRO A 1 256 ? -12.774 19.030 8.820 1.00 87.00 256 PRO A CA 1
ATOM 2079 C C . PRO A 1 256 ? -13.557 17.750 9.141 1.00 87.00 256 PRO A C 1
ATOM 2081 O O . PRO A 1 256 ? -13.290 17.101 10.150 1.00 87.00 256 PRO A O 1
ATOM 2084 N N . SER A 1 257 ? -14.450 17.316 8.246 1.00 88.31 257 SER A N 1
ATOM 2085 C CA . SER A 1 257 ? -15.167 16.045 8.397 1.00 88.31 257 SER A CA 1
ATOM 2086 C C . SER A 1 257 ? -14.230 14.831 8.448 1.00 88.31 257 SER A C 1
ATOM 2088 O O . SER A 1 257 ? -14.472 13.904 9.222 1.00 88.31 257 SER A O 1
ATOM 2090 N N . SER A 1 258 ? -13.117 14.852 7.707 1.00 89.56 258 SER A N 1
ATOM 2091 C CA . SER A 1 258 ? -12.056 13.839 7.798 1.00 89.56 258 SER A CA 1
ATOM 2092 C C . SER A 1 258 ? -11.341 13.861 9.156 1.00 89.56 258 SER A C 1
ATOM 2094 O O . SER A 1 258 ? -10.989 12.800 9.664 1.00 89.56 258 SER A O 1
ATOM 2096 N N . ILE A 1 259 ? -11.135 15.036 9.764 1.00 89.81 259 ILE A N 1
ATOM 2097 C CA . ILE A 1 259 ? -10.530 15.154 11.106 1.00 89.81 259 ILE A CA 1
ATOM 2098 C C . ILE A 1 259 ? -11.453 14.528 12.154 1.00 89.81 259 ILE A C 1
ATOM 2100 O O . ILE A 1 259 ? -11.005 13.728 12.972 1.00 89.81 259 ILE A O 1
ATOM 2104 N N . TYR A 1 260 ? -12.754 14.818 12.081 1.00 90.69 260 TYR A N 1
ATOM 2105 C CA . TYR A 1 260 ? -13.747 14.178 12.945 1.00 90.69 260 TYR A CA 1
ATOM 2106 C C . TYR A 1 260 ? -13.744 12.649 12.773 1.00 90.69 260 TYR A C 1
ATOM 2108 O O . TYR A 1 260 ? -13.730 11.909 13.754 1.00 90.69 260 TYR A O 1
ATOM 2116 N N . GLN A 1 261 ? -13.694 12.155 11.531 1.00 91.12 261 GLN A N 1
ATOM 2117 C CA . GLN A 1 261 ? -13.605 10.717 11.250 1.00 91.12 261 GLN A CA 1
ATOM 2118 C C . GLN A 1 261 ? -12.325 10.074 11.795 1.00 91.12 261 GLN A C 1
ATOM 2120 O O . GLN A 1 261 ? -12.379 8.938 12.270 1.00 91.12 261 GLN A O 1
ATOM 2125 N N . LEU A 1 262 ? -11.190 10.778 11.732 1.00 92.56 262 LEU A N 1
ATOM 2126 C CA . LEU A 1 262 ? -9.939 10.322 12.332 1.00 92.56 262 LEU A CA 1
ATOM 2127 C C . LEU A 1 262 ? -10.102 10.176 13.845 1.00 92.56 262 LEU A C 1
ATOM 2129 O O . LEU A 1 262 ? -9.813 9.110 14.376 1.00 92.56 262 LEU A O 1
ATOM 2133 N N . TYR A 1 263 ? -10.638 11.198 14.514 1.00 93.38 263 TYR A N 1
ATOM 2134 C CA . TYR A 1 263 ? -10.870 11.172 15.957 1.00 93.38 263 TYR A CA 1
ATOM 2135 C C . TYR A 1 263 ? -11.778 10.006 16.378 1.00 93.38 263 TYR A C 1
ATOM 2137 O O . TYR A 1 263 ? -11.427 9.235 17.266 1.00 93.38 263 TYR A O 1
ATOM 2145 N N . GLN A 1 264 ? -12.903 9.805 15.681 1.00 92.56 264 GLN A N 1
ATOM 2146 C CA . GLN A 1 264 ? -13.796 8.665 15.932 1.00 92.56 264 GLN A CA 1
ATOM 2147 C C . GLN A 1 264 ? -13.099 7.316 15.696 1.00 92.56 264 GLN A C 1
ATOM 2149 O O . GLN A 1 264 ? -13.296 6.374 16.457 1.00 92.56 264 GLN A O 1
ATOM 2154 N N . SER A 1 265 ? -12.242 7.221 14.676 1.00 94.06 265 SER A N 1
ATOM 2155 C CA . SER A 1 265 ? -11.470 5.999 14.415 1.00 94.06 265 SER A CA 1
ATOM 2156 C C . SER A 1 265 ? -10.462 5.708 15.533 1.00 94.06 265 SER A C 1
ATOM 2158 O O . SER A 1 265 ? -10.280 4.546 15.891 1.00 94.06 265 SER A O 1
ATOM 2160 N N . LEU A 1 266 ? -9.831 6.739 16.106 1.00 93.44 266 LEU A N 1
ATOM 2161 C CA . LEU A 1 266 ? -8.906 6.597 17.237 1.00 93.44 266 LEU A CA 1
ATOM 2162 C C . LEU A 1 266 ? -9.634 6.175 18.521 1.00 93.44 266 LEU A C 1
ATOM 2164 O O . LEU A 1 266 ? -9.148 5.287 19.218 1.00 93.44 266 LEU A O 1
ATOM 2168 N N . LEU A 1 267 ? -10.823 6.728 18.787 1.00 93.25 267 LEU A N 1
ATOM 2169 C CA . LEU A 1 267 ? -11.678 6.300 19.900 1.00 93.25 267 LEU A CA 1
ATOM 2170 C C . LEU A 1 267 ? -12.028 4.809 19.815 1.00 93.25 267 LEU A C 1
ATOM 2172 O O . LEU A 1 267 ? -11.798 4.060 20.761 1.00 93.25 267 LEU A O 1
ATOM 2176 N N . GLU A 1 268 ? -12.540 4.361 18.667 1.00 94.06 268 GLU A N 1
ATOM 2177 C CA . GLU A 1 268 ? -12.898 2.950 18.464 1.00 94.06 268 GLU A CA 1
ATOM 2178 C C . GLU A 1 268 ? -11.657 2.040 18.524 1.00 94.06 268 GLU A C 1
ATOM 2180 O O . GLU A 1 268 ? -11.742 0.914 19.008 1.00 94.06 268 GLU A O 1
ATOM 2185 N N . THR A 1 269 ? -10.482 2.538 18.115 1.00 92.69 269 THR A N 1
ATOM 2186 C CA . THR A 1 269 ? -9.203 1.818 18.267 1.00 92.69 269 THR A CA 1
ATOM 2187 C C . THR A 1 269 ? -8.824 1.643 19.741 1.00 92.69 269 THR A C 1
ATOM 2189 O O . THR A 1 269 ? -8.374 0.566 20.130 1.00 92.69 269 THR A O 1
ATOM 2192 N N . GLN A 1 270 ? -9.030 2.661 20.585 1.00 91.94 270 GLN A N 1
ATOM 2193 C CA . GLN A 1 270 ? -8.773 2.559 22.025 1.00 91.94 270 GLN A CA 1
ATOM 2194 C C . GLN A 1 270 ? -9.729 1.583 22.718 1.00 91.94 270 GLN A C 1
ATOM 2196 O O . GLN A 1 270 ? -9.290 0.796 23.557 1.00 91.94 270 GLN A O 1
ATOM 2201 N N . GLU A 1 271 ? -11.017 1.606 22.376 1.00 92.44 271 GLU A N 1
ATOM 2202 C CA . GLU A 1 271 ? -11.992 0.657 22.930 1.00 92.44 271 GLU A CA 1
ATOM 2203 C C . GLU A 1 271 ? -11.697 -0.780 22.487 1.00 92.44 271 GLU A C 1
ATOM 2205 O O . GLU A 1 271 ? -11.684 -1.691 23.320 1.00 92.44 271 GLU A O 1
ATOM 2210 N N . LEU A 1 272 ? -11.345 -0.974 21.212 1.00 92.25 272 LEU A N 1
ATOM 2211 C CA . LEU A 1 272 ? -10.879 -2.263 20.706 1.00 92.25 272 LEU A CA 1
ATOM 2212 C C . LEU A 1 272 ? -9.650 -2.750 21.480 1.00 92.25 272 LEU A C 1
ATOM 2214 O O . LEU A 1 272 ? -9.608 -3.903 21.904 1.00 92.25 272 LEU A O 1
ATOM 2218 N N . TRP A 1 273 ? -8.669 -1.875 21.718 1.00 91.19 273 TRP A N 1
ATOM 2219 C CA . TRP A 1 273 ? -7.475 -2.233 22.479 1.00 91.19 273 TRP A CA 1
ATOM 2220 C C . TRP A 1 273 ? -7.806 -2.674 23.908 1.00 91.19 273 TRP A C 1
ATOM 2222 O O . TRP A 1 273 ? -7.349 -3.733 24.330 1.00 91.19 273 TRP A O 1
ATOM 2232 N N . LYS A 1 274 ? -8.656 -1.928 24.628 1.00 90.56 274 LYS A N 1
ATOM 2233 C CA . LYS A 1 274 ? -9.109 -2.291 25.987 1.00 90.56 274 LYS A CA 1
ATOM 2234 C C . LYS A 1 274 ? -9.798 -3.654 26.032 1.00 90.56 274 LYS A C 1
ATOM 2236 O O . LYS A 1 274 ? -9.737 -4.349 27.049 1.00 90.56 274 LYS A O 1
ATOM 2241 N N . TYR A 1 275 ? -10.501 -4.019 24.963 1.00 90.81 275 TYR A N 1
ATOM 2242 C CA . TYR A 1 275 ? -11.147 -5.318 24.842 1.00 90.81 275 TYR A CA 1
ATOM 2243 C C . TYR A 1 275 ? -10.127 -6.433 24.559 1.00 90.81 275 TYR A C 1
ATOM 2245 O O . TYR A 1 275 ? -10.093 -7.419 25.295 1.00 90.81 275 TYR A O 1
ATOM 2253 N N . LEU A 1 276 ? -9.254 -6.250 23.563 1.00 88.50 276 LEU A N 1
ATOM 2254 C CA . LEU A 1 276 ? -8.242 -7.234 23.159 1.00 88.50 276 LEU A CA 1
ATOM 2255 C C . LEU A 1 276 ? -7.188 -7.493 24.242 1.00 88.50 276 LEU A C 1
ATOM 2257 O O . LEU A 1 276 ? -6.780 -8.636 24.440 1.00 88.50 276 LEU A O 1
ATOM 2261 N N . SER A 1 277 ? -6.790 -6.462 24.994 1.00 88.06 277 SER A N 1
ATOM 2262 C CA . SER A 1 277 ? -5.750 -6.553 26.026 1.00 88.06 277 SER A CA 1
ATOM 2263 C C . SER A 1 277 ? -6.118 -7.451 27.214 1.00 88.06 277 SER A C 1
ATOM 2265 O O . SER A 1 277 ? -5.280 -7.689 28.084 1.00 88.06 277 SER A O 1
ATOM 2267 N N . LYS A 1 278 ? -7.373 -7.916 27.295 1.00 88.69 278 LYS A N 1
ATOM 2268 C CA . LYS A 1 278 ? -7.836 -8.872 28.312 1.00 88.69 278 LYS A CA 1
ATOM 2269 C C . LYS A 1 278 ? -7.240 -10.265 28.114 1.00 88.69 278 LYS A C 1
ATOM 2271 O O . LYS A 1 278 ? -7.087 -10.991 29.092 1.00 88.69 278 LYS A O 1
ATOM 2276 N N . ASN A 1 279 ? -6.913 -10.631 26.875 1.00 88.12 279 ASN A N 1
ATOM 2277 C CA . ASN A 1 279 ? -6.237 -11.880 26.556 1.00 88.12 279 ASN A CA 1
ATOM 2278 C C . ASN A 1 279 ? -4.723 -11.634 26.495 1.00 88.12 279 ASN A C 1
ATOM 2280 O O . ASN A 1 279 ? -4.251 -10.780 25.745 1.00 88.12 279 ASN A O 1
ATOM 2284 N N . GLU A 1 280 ? -3.962 -12.382 27.292 1.00 88.00 280 GLU A N 1
ATOM 2285 C CA . GLU A 1 280 ? -2.518 -12.189 27.421 1.00 88.00 280 GLU A CA 1
ATOM 2286 C C . GLU A 1 280 ? -1.753 -12.505 26.130 1.00 88.00 280 GLU A C 1
ATOM 2288 O O . GLU A 1 280 ? -0.855 -11.746 25.769 1.00 88.00 280 GLU A O 1
ATOM 2293 N N . THR A 1 281 ? -2.149 -13.548 25.395 1.00 87.25 281 THR A N 1
ATOM 2294 C CA . THR A 1 281 ? -1.517 -13.933 24.125 1.00 87.25 281 THR A CA 1
ATOM 2295 C C . THR A 1 281 ? -1.742 -12.872 23.052 1.00 87.25 281 THR A C 1
ATOM 2297 O O . THR A 1 281 ? -0.803 -12.466 22.369 1.00 87.25 281 THR A O 1
ATOM 2300 N N . ILE A 1 282 ? -2.971 -12.351 22.942 1.00 87.94 282 ILE A N 1
ATOM 2301 C CA . ILE A 1 282 ? -3.293 -11.272 21.993 1.00 87.94 282 ILE A CA 1
ATOM 2302 C C . ILE A 1 282 ? -2.541 -9.991 22.368 1.00 87.94 282 ILE A C 1
ATOM 2304 O O . ILE A 1 282 ? -1.966 -9.333 21.501 1.00 87.94 282 ILE A O 1
ATOM 2308 N N . ARG A 1 283 ? -2.505 -9.645 23.661 1.00 87.69 283 ARG A N 1
ATOM 2309 C CA . ARG A 1 283 ? -1.763 -8.481 24.157 1.00 87.69 283 ARG A CA 1
ATOM 2310 C C . ARG A 1 283 ? -0.280 -8.581 23.808 1.00 87.69 283 ARG A C 1
ATOM 2312 O O . ARG A 1 283 ? 0.258 -7.644 23.228 1.00 87.69 283 ARG A O 1
ATOM 2319 N N . ALA A 1 284 ? 0.349 -9.718 24.109 1.00 87.44 284 ALA A N 1
ATOM 2320 C CA . ALA A 1 284 ? 1.753 -9.959 23.797 1.00 87.44 284 ALA A CA 1
ATOM 2321 C C . ALA A 1 284 ? 2.012 -9.849 22.289 1.00 87.44 284 ALA A C 1
ATOM 2323 O O . ALA A 1 284 ? 2.963 -9.193 21.876 1.00 87.44 284 ALA A O 1
ATOM 2324 N N . TYR A 1 285 ? 1.125 -10.403 21.455 1.00 86.62 285 TYR A N 1
ATOM 2325 C CA . TYR A 1 285 ? 1.256 -10.303 20.005 1.00 86.62 285 TYR A CA 1
ATOM 2326 C C . TYR A 1 285 ? 1.231 -8.850 19.500 1.00 86.62 285 TYR A C 1
ATOM 2328 O O . TYR A 1 285 ? 1.989 -8.517 18.588 1.00 86.62 285 TYR A O 1
ATOM 2336 N N . VAL A 1 286 ? 0.380 -7.985 20.053 1.00 83.31 286 VAL A N 1
ATOM 2337 C CA . VAL A 1 286 ? 0.284 -6.585 19.609 1.00 83.31 286 VAL A CA 1
ATOM 2338 C C . VAL A 1 286 ? 1.443 -5.740 20.151 1.00 83.31 286 VAL A C 1
ATOM 2340 O O . VAL A 1 286 ? 1.992 -4.927 19.415 1.00 83.31 286 VAL A O 1
ATOM 2343 N N . GLU A 1 287 ? 1.852 -5.947 21.405 1.00 82.31 287 GLU A N 1
ATOM 2344 C CA . GLU A 1 287 ? 2.890 -5.133 22.061 1.00 82.31 287 GLU A CA 1
ATOM 2345 C C . GLU A 1 287 ? 4.316 -5.463 21.602 1.00 82.31 287 GLU A C 1
ATOM 2347 O O . GLU A 1 287 ? 5.163 -4.574 21.546 1.00 82.31 287 GLU A O 1
ATOM 2352 N N . ASP A 1 288 ? 4.593 -6.714 21.236 1.00 70.69 288 ASP A N 1
ATOM 2353 C CA . ASP A 1 288 ? 5.946 -7.206 20.938 1.00 70.69 288 ASP A CA 1
ATOM 2354 C C . ASP A 1 288 ? 6.563 -6.615 19.646 1.00 70.69 288 ASP A C 1
ATOM 2356 O O . ASP A 1 288 ? 7.721 -6.865 19.335 1.00 70.69 288 ASP A O 1
ATOM 2360 N N . ASN A 1 289 ? 5.821 -5.785 18.902 1.00 57.44 289 ASN A N 1
ATOM 2361 C CA . ASN A 1 289 ? 6.277 -5.181 17.644 1.00 57.44 289 ASN A CA 1
ATOM 2362 C C . ASN A 1 289 ? 6.250 -3.645 17.600 1.00 57.44 289 ASN A C 1
ATOM 2364 O O . ASN A 1 289 ? 6.592 -3.079 16.558 1.00 57.44 289 ASN A O 1
ATOM 2368 N N . GLU A 1 290 ? 5.856 -2.945 18.670 1.00 59.28 290 GLU A N 1
ATOM 2369 C CA . GLU A 1 290 ? 5.683 -1.489 18.598 1.00 59.28 290 GLU A CA 1
ATOM 2370 C C . GLU A 1 290 ? 6.723 -0.701 19.404 1.00 59.28 290 GLU A C 1
ATOM 2372 O O . GLU A 1 290 ? 6.935 -0.900 20.596 1.00 59.28 290 GLU A O 1
ATOM 2377 N N . THR A 1 291 ? 7.347 0.276 18.737 1.00 55.69 291 THR A N 1
ATOM 2378 C CA . THR A 1 291 ? 8.209 1.294 19.365 1.00 55.69 291 THR A CA 1
ATOM 2379 C C . THR A 1 291 ? 7.420 2.223 20.302 1.00 55.69 291 THR A C 1
ATOM 2381 O O . THR A 1 291 ? 8.008 2.892 21.148 1.00 55.69 291 THR A O 1
ATOM 2384 N N . TYR A 1 292 ? 6.092 2.263 20.160 1.00 60.53 292 TYR A N 1
ATOM 2385 C CA . TYR A 1 292 ? 5.175 3.121 20.906 1.00 60.53 292 TYR A CA 1
ATOM 2386 C C . TYR A 1 292 ? 4.004 2.296 21.420 1.00 60.53 292 TYR A C 1
ATOM 2388 O O . TYR A 1 292 ? 3.505 1.432 20.714 1.00 60.53 292 TYR A O 1
ATOM 2396 N N . LYS A 1 293 ? 3.505 2.589 22.621 1.00 81.31 293 LYS A N 1
ATOM 2397 C CA . LYS A 1 293 ? 2.273 1.952 23.087 1.00 81.31 293 LYS A CA 1
ATOM 2398 C C . LYS A 1 293 ? 1.079 2.563 22.360 1.00 81.31 293 LYS A C 1
ATOM 2400 O O . LYS A 1 293 ? 0.831 3.763 22.490 1.00 81.31 293 LYS A O 1
ATOM 2405 N N . LEU A 1 294 ? 0.295 1.727 21.679 1.00 82.44 294 LEU A N 1
ATOM 2406 C CA . LEU A 1 294 ? -0.912 2.112 20.936 1.00 82.44 294 LEU A CA 1
ATOM 2407 C C . LEU A 1 294 ? -1.813 3.107 21.693 1.00 82.44 294 LEU A C 1
ATOM 2409 O O . LEU A 1 294 ? -2.251 4.114 21.133 1.00 82.44 294 LEU A O 1
ATOM 2413 N N . SER A 1 295 ? -2.068 2.852 22.981 1.00 83.88 295 SER A N 1
ATOM 2414 C CA . SER A 1 295 ? -2.924 3.711 23.810 1.00 83.88 295 SER A CA 1
ATOM 2415 C C . SER A 1 295 ? -2.353 5.118 24.008 1.00 83.88 295 SER A C 1
ATOM 2417 O O . SER A 1 295 ? -3.113 6.085 23.963 1.00 83.88 295 SER A O 1
ATOM 2419 N N . GLU A 1 296 ? -1.039 5.232 24.229 1.00 86.56 296 GLU A N 1
ATOM 2420 C CA . GLU A 1 296 ? -0.353 6.511 24.454 1.00 86.56 296 GLU A CA 1
ATOM 2421 C C . GLU A 1 296 ? -0.361 7.339 23.162 1.00 86.56 296 GLU A C 1
ATOM 2423 O O . GLU A 1 296 ? -0.758 8.503 23.178 1.00 86.56 296 GLU A O 1
ATOM 2428 N N . ALA A 1 297 ? -0.052 6.704 22.025 1.00 87.06 297 ALA A N 1
ATOM 2429 C CA . ALA A 1 297 ? -0.071 7.348 20.713 1.00 87.06 297 ALA A CA 1
ATOM 2430 C C . ALA A 1 297 ? -1.471 7.862 20.329 1.00 87.06 297 ALA A C 1
ATOM 2432 O O . ALA A 1 297 ? -1.619 8.994 19.865 1.00 87.06 297 ALA A O 1
ATOM 2433 N N . CYS A 1 298 ? -2.523 7.065 20.557 1.00 88.75 298 CYS A N 1
ATOM 2434 C CA . CYS A 1 298 ? -3.898 7.502 20.298 1.00 88.75 298 CYS A CA 1
ATOM 2435 C C . CYS A 1 298 ? -4.275 8.707 21.172 1.00 88.75 298 CYS A C 1
ATOM 2437 O O . CYS A 1 298 ? -4.860 9.671 20.679 1.00 88.75 298 CYS A O 1
ATOM 2439 N N . GLN A 1 299 ? -3.913 8.671 22.458 1.00 90.75 299 GLN A N 1
ATOM 2440 C CA . GLN A 1 299 ? -4.249 9.729 23.406 1.00 90.75 299 GLN A CA 1
ATOM 2441 C C . GLN A 1 299 ? -3.526 11.044 23.101 1.00 90.75 299 GLN A C 1
ATOM 2443 O O . GLN A 1 299 ? -4.129 12.108 23.246 1.00 90.75 299 GLN A O 1
ATOM 2448 N N . GLU A 1 300 ? -2.269 10.991 22.662 1.00 92.00 300 GLU A N 1
ATOM 2449 C CA . GLU A 1 300 ? -1.508 12.176 22.259 1.00 92.00 300 GLU A CA 1
ATOM 2450 C C . GLU A 1 300 ? -2.191 12.895 21.087 1.00 92.00 300 GLU A C 1
ATOM 2452 O O . GLU A 1 300 ? -2.474 14.094 21.164 1.00 92.00 300 GLU A O 1
ATOM 2457 N N . VAL A 1 301 ? -2.535 12.146 20.033 1.00 90.88 301 VAL A N 1
ATOM 2458 C CA . VAL A 1 301 ? -3.188 12.700 18.838 1.00 90.88 301 VAL A CA 1
ATOM 2459 C C . VAL A 1 301 ? -4.573 13.247 19.175 1.00 90.88 301 VAL A C 1
ATOM 2461 O O . VAL A 1 301 ? -4.915 14.353 18.760 1.00 90.88 301 VAL A O 1
ATOM 2464 N N . MET A 1 302 ? -5.365 12.507 19.952 1.00 91.50 302 MET A N 1
ATOM 2465 C CA . MET A 1 302 ? -6.689 12.961 20.379 1.00 91.50 302 MET A CA 1
ATOM 2466 C C . MET A 1 302 ? -6.613 14.226 21.238 1.00 91.50 302 MET A C 1
ATOM 2468 O O . MET A 1 302 ? -7.336 15.175 20.959 1.00 91.50 302 MET A O 1
ATOM 2472 N N . SER A 1 303 ? -5.698 14.285 22.212 1.00 91.69 303 SER A N 1
ATOM 2473 C CA . SER A 1 303 ? -5.527 15.468 23.069 1.00 91.69 303 SER A CA 1
ATOM 2474 C C . SER A 1 303 ? -5.120 16.701 22.260 1.00 91.69 303 SER A C 1
ATOM 2476 O O . SER A 1 303 ? -5.567 17.808 22.553 1.00 91.69 303 SER A O 1
ATOM 2478 N N . TYR A 1 304 ? -4.293 16.523 21.225 1.00 91.56 304 TYR A N 1
ATOM 2479 C CA . TYR A 1 304 ? -3.941 17.609 20.315 1.00 91.56 304 TYR A CA 1
ATOM 2480 C C . TYR A 1 304 ? -5.157 18.100 19.517 1.00 91.56 304 TYR A C 1
ATOM 2482 O O . TYR A 1 304 ? -5.385 19.304 19.421 1.00 91.56 304 TYR A O 1
ATOM 2490 N N . ILE A 1 305 ? -5.969 17.179 18.986 1.00 89.62 305 ILE A N 1
ATOM 2491 C CA . ILE A 1 305 ? -7.195 17.526 18.256 1.00 89.62 305 ILE A CA 1
ATOM 2492 C C . ILE A 1 305 ? -8.186 18.248 19.177 1.00 89.62 305 ILE A C 1
ATOM 2494 O O . ILE A 1 305 ? -8.681 19.305 18.799 1.00 89.62 305 ILE A O 1
ATOM 2498 N N . ASP A 1 306 ? -8.426 17.738 20.386 1.00 89.31 306 ASP A N 1
ATOM 2499 C CA . ASP A 1 306 ? -9.356 18.336 21.354 1.00 89.31 306 ASP A CA 1
ATOM 2500 C C . ASP A 1 306 ? -8.915 19.731 21.808 1.00 89.31 306 ASP A C 1
ATOM 2502 O O . ASP A 1 306 ? -9.749 20.603 22.052 1.00 89.31 306 ASP A O 1
ATOM 2506 N N . LYS A 1 307 ? -7.601 19.963 21.903 1.00 89.75 307 LYS A N 1
ATOM 2507 C CA . LYS A 1 307 ? -7.043 21.268 22.263 1.00 89.75 307 LYS A CA 1
ATOM 2508 C C . LYS A 1 307 ? -7.240 22.305 21.161 1.00 89.75 307 LYS A C 1
ATOM 2510 O O . LYS A 1 307 ? -7.528 23.459 21.469 1.00 89.75 307 LYS A O 1
ATOM 2515 N N . GLU A 1 308 ? -7.084 21.924 19.900 1.00 87.38 308 GLU A N 1
ATOM 2516 C CA . GLU A 1 308 ? -7.030 22.882 18.791 1.00 87.38 308 GLU A CA 1
ATOM 2517 C C . GLU A 1 308 ? -8.371 23.008 18.039 1.00 87.38 308 GLU A C 1
ATOM 2519 O O . GLU A 1 308 ? -8.628 24.042 17.419 1.00 87.38 308 GLU A O 1
ATOM 2524 N N . ILE A 1 309 ? -9.246 21.992 18.083 1.00 86.81 309 ILE A N 1
ATOM 2525 C CA . ILE A 1 309 ? -10.405 21.858 17.184 1.00 86.81 309 ILE A CA 1
ATOM 2526 C C . ILE A 1 309 ? -11.712 21.592 17.947 1.00 86.81 309 ILE A C 1
ATOM 2528 O O . ILE A 1 309 ? -11.814 20.694 18.778 1.00 86.81 309 ILE A O 1
ATOM 2532 N N . VAL A 1 310 ? -12.772 22.310 17.566 1.00 86.12 310 VAL A N 1
ATOM 2533 C CA . VAL A 1 310 ? -14.152 22.071 18.013 1.00 86.12 310 VAL A CA 1
ATOM 2534 C C . VAL A 1 310 ? -14.789 20.957 17.168 1.00 86.12 310 VAL A C 1
ATOM 2536 O O . VAL A 1 310 ? -15.410 21.219 16.134 1.00 86.12 310 VAL A O 1
ATOM 2539 N N . LEU A 1 311 ? -14.665 19.704 17.614 1.00 82.19 311 LEU A N 1
ATOM 2540 C CA . LEU A 1 311 ? -15.079 18.505 16.861 1.00 82.19 311 LEU A CA 1
ATOM 2541 C C . LEU A 1 311 ? -16.541 18.496 16.383 1.00 82.19 311 LEU A C 1
ATOM 2543 O O . LEU A 1 311 ? -16.810 18.073 15.257 1.00 82.19 311 LEU A O 1
ATOM 2547 N N . GLU A 1 312 ? -17.480 18.986 17.196 1.00 80.94 312 GLU A N 1
ATOM 2548 C CA . GLU A 1 312 ? -18.913 19.006 16.851 1.00 80.94 312 GLU A CA 1
ATOM 2549 C C . GLU A 1 312 ? -19.194 19.809 15.576 1.00 80.94 312 GLU A C 1
ATOM 2551 O O . GLU A 1 312 ? -20.012 19.421 14.740 1.00 80.94 312 GLU A O 1
ATOM 2556 N N . LYS A 1 313 ? -18.446 20.898 15.374 1.00 80.06 313 LYS A N 1
ATOM 2557 C CA . LYS A 1 313 ? -18.584 21.758 14.196 1.00 80.06 313 LYS A CA 1
ATOM 2558 C C . LYS A 1 313 ? -17.960 21.145 12.948 1.00 80.06 313 LYS A C 1
ATOM 2560 O O . LYS A 1 313 ? -18.302 21.536 11.838 1.00 80.06 313 LYS A O 1
ATOM 2565 N N . CYS A 1 314 ? -17.062 20.173 13.097 1.00 80.56 314 CYS A N 1
ATOM 2566 C CA . CYS A 1 314 ? -16.375 19.537 11.978 1.00 80.56 314 CYS A CA 1
ATOM 2567 C C . CYS A 1 314 ? -17.210 18.446 11.291 1.00 80.56 314 CYS A C 1
ATOM 2569 O O . CYS A 1 314 ? -16.945 18.119 10.135 1.00 80.56 314 CYS A O 1
ATOM 2571 N N . ARG A 1 315 ? -18.231 17.894 11.963 1.00 79.56 315 ARG A N 1
ATOM 2572 C CA . ARG A 1 315 ? -18.978 16.709 11.503 1.00 79.56 315 ARG A CA 1
ATOM 2573 C C . ARG A 1 315 ? -19.654 16.877 10.135 1.00 79.56 315 ARG A C 1
ATOM 2575 O O . ARG A 1 315 ? -19.685 15.924 9.359 1.00 79.56 315 ARG A O 1
ATOM 2582 N N . SER A 1 316 ? -20.195 18.058 9.835 1.00 75.88 316 SER A N 1
ATOM 2583 C CA . SER A 1 316 ? -20.949 18.351 8.601 1.00 75.88 316 SER A CA 1
ATOM 2584 C C . SER A 1 316 ? -20.169 19.174 7.566 1.00 75.88 316 SER A C 1
ATOM 2586 O O . SER A 1 316 ? -20.684 19.444 6.481 1.00 75.88 316 SER A O 1
ATOM 2588 N N . GLN A 1 317 ? -18.926 19.562 7.866 1.00 76.62 317 GLN A N 1
ATOM 2589 C CA . GLN A 1 317 ? -18.160 20.499 7.044 1.00 76.62 317 GLN A CA 1
ATOM 2590 C C . GLN A 1 317 ? -17.359 19.769 5.958 1.00 76.62 317 GLN A C 1
ATOM 2592 O O . GLN A 1 317 ? -16.335 19.136 6.223 1.00 76.62 317 GLN A O 1
ATOM 2597 N N . ASN A 1 318 ? -17.820 19.904 4.711 1.00 73.44 318 ASN A N 1
ATOM 2598 C CA . ASN A 1 318 ? -17.185 19.332 3.515 1.00 73.44 318 ASN A CA 1
ATOM 2599 C C . ASN A 1 318 ? -16.450 20.378 2.658 1.00 73.44 318 ASN A C 1
ATOM 2601 O O . ASN A 1 318 ? -16.000 20.072 1.555 1.00 73.44 318 ASN A O 1
ATOM 2605 N N . SER A 1 319 ? -16.324 21.611 3.154 1.00 74.12 319 SER A N 1
ATOM 2606 C CA . SER A 1 319 ? -15.560 22.684 2.516 1.00 74.12 319 SER A CA 1
ATOM 2607 C C . SER A 1 319 ? -14.207 22.861 3.204 1.00 74.12 319 SER A C 1
ATOM 2609 O O . SER A 1 319 ? -14.079 22.650 4.407 1.00 74.12 319 SER A O 1
ATOM 2611 N N . MET A 1 320 ? -13.188 23.235 2.430 1.00 68.00 320 MET A N 1
ATOM 2612 C CA . MET A 1 320 ? -11.834 23.520 2.937 1.00 68.00 320 MET A CA 1
ATOM 2613 C C . MET A 1 320 ? -11.562 25.019 3.067 1.00 68.00 320 MET A C 1
ATOM 2615 O O . MET A 1 320 ? -10.563 25.415 3.657 1.00 68.00 320 MET A O 1
ATOM 2619 N N . THR A 1 321 ? -12.410 25.846 2.456 1.00 68.00 321 THR A N 1
ATOM 2620 C CA . THR A 1 321 ? -12.156 27.278 2.244 1.00 68.00 321 THR A CA 1
ATOM 2621 C C . THR A 1 321 ? -13.252 28.167 2.810 1.00 68.00 321 THR A C 1
ATOM 2623 O O . THR A 1 321 ? -13.025 29.355 3.004 1.00 68.00 321 THR A O 1
ATOM 2626 N N . GLN A 1 322 ? -14.444 27.622 3.047 1.00 69.25 322 GLN A N 1
ATOM 2627 C CA . GLN A 1 322 ? -15.590 28.354 3.576 1.00 69.25 322 GLN A CA 1
ATOM 2628 C C . GLN A 1 322 ? -16.129 27.586 4.773 1.00 69.25 322 GLN A C 1
ATOM 2630 O O . GLN A 1 322 ? -16.578 26.454 4.616 1.00 69.25 322 GLN A O 1
ATOM 2635 N N . PHE A 1 323 ? -16.064 28.206 5.945 1.00 72.25 323 PHE A N 1
ATOM 2636 C CA . PHE A 1 323 ? -16.604 27.664 7.183 1.00 72.25 323 PHE A CA 1
ATOM 2637 C C . PHE A 1 323 ? -17.700 28.608 7.663 1.00 72.25 323 PHE A C 1
ATOM 2639 O O . PHE A 1 323 ? -17.472 29.815 7.746 1.00 72.25 323 PHE A O 1
ATOM 2646 N N . GLU A 1 324 ? -18.885 28.068 7.940 1.00 66.12 324 GLU A N 1
ATOM 2647 C CA . GLU A 1 324 ? -19.990 28.848 8.518 1.00 66.12 324 GLU A CA 1
ATOM 2648 C C . GLU A 1 324 ? -19.670 29.265 9.960 1.00 66.12 324 GLU A C 1
ATOM 2650 O O . GLU A 1 324 ? -20.003 30.371 10.376 1.00 66.12 324 GLU A O 1
ATOM 2655 N N . ASP A 1 325 ? -18.940 28.411 10.682 1.00 72.56 325 ASP A N 1
ATOM 2656 C CA . ASP A 1 325 ? -18.527 28.619 12.064 1.00 72.56 325 ASP A CA 1
ATOM 2657 C C . ASP A 1 325 ? -17.014 28.459 12.237 1.00 72.56 325 ASP A C 1
ATOM 2659 O O . ASP A 1 325 ? -16.373 27.655 11.558 1.00 72.56 325 ASP A O 1
ATOM 2663 N N . ASN A 1 326 ? -16.443 29.161 13.224 1.00 79.06 326 ASN A N 1
ATOM 2664 C CA . ASN A 1 326 ? -15.068 28.900 13.645 1.00 79.06 326 ASN A CA 1
ATOM 2665 C C . ASN A 1 326 ? -14.955 27.478 14.224 1.00 79.06 326 ASN A C 1
ATOM 2667 O O . ASN A 1 326 ? -15.632 27.151 15.208 1.00 79.06 326 ASN A O 1
ATOM 2671 N N . ILE A 1 327 ? -14.104 26.667 13.592 1.00 81.06 327 ILE A N 1
ATOM 2672 C CA . ILE A 1 327 ? -13.796 25.278 13.958 1.00 81.06 327 ILE A CA 1
ATOM 2673 C C . ILE A 1 327 ? -12.597 25.161 14.902 1.00 81.06 327 ILE A C 1
ATOM 2675 O O . ILE A 1 327 ? -12.350 24.075 15.415 1.00 81.06 327 ILE A O 1
ATOM 2679 N N . PHE A 1 328 ? -11.853 26.244 15.127 1.00 83.56 328 PHE A N 1
ATOM 2680 C CA . PHE A 1 328 ? -10.741 26.266 16.068 1.00 83.56 328 PHE A CA 1
ATOM 2681 C C . PHE A 1 328 ? -11.223 26.699 17.445 1.00 83.56 328 PHE A C 1
ATOM 2683 O O . PHE A 1 328 ? -12.090 27.574 17.566 1.00 83.56 328 PHE A O 1
ATOM 2690 N N . ASN A 1 329 ? -10.636 26.107 18.482 1.00 80.62 329 ASN A N 1
ATOM 2691 C CA . ASN A 1 329 ? -10.826 26.614 19.831 1.00 80.62 329 ASN A CA 1
ATOM 2692 C C . ASN A 1 329 ? -10.286 28.048 19.903 1.00 80.62 329 ASN A C 1
ATOM 2694 O O . ASN A 1 329 ? -9.240 28.365 19.334 1.00 80.62 329 ASN A O 1
ATOM 2698 N N . ALA A 1 330 ? -11.033 28.940 20.556 1.00 63.69 330 ALA A N 1
ATOM 2699 C CA . ALA A 1 330 ? -10.521 30.271 20.848 1.00 63.69 330 ALA A CA 1
ATOM 2700 C C . ALA A 1 330 ? -9.313 30.107 21.777 1.00 63.69 330 ALA A C 1
ATOM 2702 O O . ALA A 1 330 ? -9.429 29.447 22.810 1.00 63.69 330 ALA A O 1
ATOM 2703 N N . MET A 1 331 ? -8.170 30.644 21.350 1.00 51.75 331 MET A N 1
ATOM 2704 C CA . MET A 1 331 ? -6.921 30.602 22.109 1.00 51.75 331 MET A CA 1
ATOM 2705 C C . MET A 1 331 ? -7.043 31.371 23.424 1.00 51.75 331 MET A C 1
ATOM 2707 O O . MET A 1 331 ? -7.671 32.458 23.401 1.00 51.75 331 MET A O 1
#

Foldseek 3Di:
DQDKDKAWDKDADLLQLAIAIEIDMDGDDLDLVVCLVLLLCCQLVVDQEEEAEDQDDPVSVVSSCVSSVVPPHHYHYHYCVPDVLLVQLLDPVSLLVLQCVQPNNCRCVVDCVCVVHVNNSSNVSSVLVVVCVVPVLSNQPRDDYDYDDPQFDDQTRCNCVVQQQDAPPDPVLVVCQCNSGPLSVPQPFLAPVSSSVVSNCSSTPHPDPVVVVLVVVVVVVCVVVVVLVVVLSVLRNLAYDLSSLVSCVSSVNHALLSVLSNLSNLVSVLVNCVVQVVDVSSVCSVPVPDPDDSNVVSVVSNVVCVQFFDSVQSNPTPDPPDGPDDGTDDD